Protein 1EAJ (pdb70)

Structure (mmCIF, N/CA/C/O backbone):
data_1EAJ
#
_entry.id   1EAJ
#
_cell.length_a   68.538
_cell.length_b   68.538
_cell.length_c   146.406
_cell.angle_alpha   90.00
_cell.angle_beta   90.00
_cell.angle_gamma   90.00
#
_symmetry.space_group_name_H-M   'P 43 21 2'
#
loop_
_entity.id
_entity.type
_entity.pdbx_description
1 polymer 'COXSACKIE VIRUS AND ADENOVIRUS RECEPTOR'
2 non-polymer 'SULFATE ION'
3 water water
#
loop_
_atom_site.group_PDB
_atom_site.id
_atom_site.type_symbol
_atom_site.label_atom_id
_atom_site.label_alt_id
_atom_site.label_comp_id
_atom_site.label_asym_id
_atom_site.label_entity_id
_atom_site.label_seq_id
_atom_site.pdbx_PDB_ins_code
_atom_site.Cartn_x
_atom_site.Cartn_y
_atom_site.Cartn_z
_atom_site.occupancy
_atom_site.B_iso_or_equiv
_atom_site.auth_seq_id
_atom_site.auth_comp_id
_atom_site.auth_asym_id
_atom_site.auth_atom_id
_atom_site.pdbx_PDB_model_num
ATOM 1 N N . PHE A 1 2 ? -6.987 13.494 55.328 1.00 45.17 16 PHE A N 1
ATOM 2 C CA . PHE A 1 2 ? -5.989 14.431 55.914 1.00 39.78 16 PHE A CA 1
ATOM 3 C C . PHE A 1 2 ? -4.730 13.701 56.300 1.00 40.27 16 PHE A C 1
ATOM 4 O O . PHE A 1 2 ? -4.765 12.554 56.759 1.00 45.09 16 PHE A O 1
ATOM 12 N N . ALA A 1 3 ? -3.606 14.379 56.139 1.00 31.05 17 ALA A N 1
ATOM 13 C CA . ALA A 1 3 ? -2.353 13.839 56.564 1.00 29.78 17 ALA A CA 1
ATOM 14 C C . ALA A 1 3 ? -2.148 14.417 57.975 1.00 28.37 17 ALA A C 1
ATOM 15 O O . ALA A 1 3 ? -2.893 15.349 58.374 1.00 29.52 17 ALA A O 1
ATOM 17 N N . ARG A 1 4 ? -1.143 13.907 58.695 1.00 27.50 18 ARG A N 1
ATOM 18 C CA . ARG A 1 4 ? -0.764 14.410 60.046 1.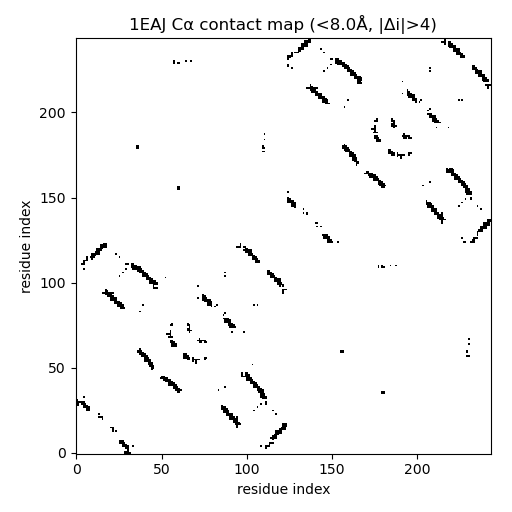00 30.89 18 ARG A CA 1
ATOM 19 C C . ARG A 1 4 ? -0.264 15.864 59.959 1.00 26.21 18 ARG A C 1
ATOM 20 O O . ARG A 1 4 ? -0.489 16.668 60.870 1.00 25.95 18 ARG A O 1
ATOM 28 N N . SER A 1 5 ? 0.480 16.148 58.887 1.00 22.53 19 SER A N 1
ATOM 29 C CA . SER A 1 5 ? 1.020 17.467 58.582 1.00 20.19 19 SER A CA 1
ATOM 30 C C . SER A 1 5 ? 1.026 17.618 57.066 1.00 18.54 19 SER A C 1
ATOM 31 O O . SER A 1 5 ? 0.932 16.609 56.346 1.00 20.25 19 SER A O 1
ATOM 34 N N . LEU A 1 6 ? 1.157 18.851 56.578 1.00 16.50 20 LEU A N 1
ATOM 35 C CA . LEU A 1 6 ? 1.166 19.089 55.130 1.00 14.14 20 LEU A CA 1
ATOM 36 C C . LEU A 1 6 ? 2.235 18.187 54.529 1.00 15.02 20 LEU A C 1
ATOM 37 O O . LEU A 1 6 ? 3.373 18.170 54.989 1.00 16.41 20 LEU A O 1
ATOM 42 N N . SER A 1 7 ? 1.849 17.429 53.502 1.00 13.85 21 SER A N 1
ATOM 43 C CA . SER A 1 7 ? 2.733 16.433 52.921 1.00 15.08 21 SER A CA 1
ATOM 44 C C . SER A 1 7 ? 2.709 16.488 51.402 1.00 14.45 21 SER A C 1
ATOM 45 O O . SER A 1 7 ? 1.705 16.847 50.828 1.00 16.91 21 SER A O 1
ATOM 48 N N . ILE A 1 8 ? 3.823 16.102 50.778 1.00 13.97 22 ILE A N 1
ATOM 49 C CA . ILE A 1 8 ? 3.911 16.014 49.332 1.00 13.01 22 ILE A CA 1
ATOM 50 C C . ILE A 1 8 ? 4.283 14.552 49.030 1.00 14.09 22 ILE A C 1
ATOM 51 O O . ILE A 1 8 ? 5.177 13.969 49.674 1.00 15.79 22 ILE A O 1
ATOM 56 N N . THR A 1 9 ? 3.614 13.964 48.056 1.00 12.85 23 THR A N 1
ATOM 57 C CA . THR A 1 9 ? 3.889 12.605 47.642 1.00 13.66 23 THR A CA 1
ATOM 58 C C . THR A 1 9 ? 5.274 12.491 46.995 1.00 13.97 23 THR A C 1
ATOM 59 O O . THR A 1 9 ? 5.625 13.260 46.103 1.00 13.91 23 THR A O 1
ATOM 63 N N . THR A 1 10 ? 6.044 11.502 47.471 1.00 13.68 24 THR A N 1
ATOM 64 C CA . THR A 1 10 ? 7.392 11.177 46.967 1.00 14.04 24 THR A CA 1
ATOM 65 C C . THR A 1 10 ? 8.290 12.429 46.979 1.00 12.74 24 THR A C 1
ATOM 66 O O . THR A 1 10 ? 8.620 12.985 45.918 1.00 14.22 24 THR A O 1
ATOM 70 N N . PRO A 1 11 ? 8.675 12.883 48.161 1.00 13.15 25 PRO A N 1
ATOM 71 C CA . PRO A 1 11 ? 9.404 14.144 48.277 1.00 13.92 25 PRO A CA 1
ATOM 72 C C . PRO A 1 11 ? 10.801 14.240 47.691 1.00 13.44 25 PRO A C 1
ATOM 73 O O . PRO A 1 11 ? 11.348 15.336 47.702 1.00 13.75 25 PRO A O 1
ATOM 80 N N . GLU A 1 12 ? 11.386 13.121 47.243 1.00 13.05 26 GLU A N 1
ATOM 81 C CA . GLU A 1 12 ? 12.660 13.247 46.549 1.00 13.58 26 GLU A CA 1
ATOM 82 C C . GLU A 1 12 ? 12.766 12.230 45.451 1.00 12.95 26 GLU A C 1
ATOM 83 O O . GLU A 1 12 ? 12.698 11.049 45.684 1.00 14.41 26 GLU A O 1
ATOM 89 N N . GLU A 1 13 ? 12.928 12.691 44.215 1.00 13.62 27 GLU A N 1
ATOM 90 C CA . GLU A 1 13 ? 13.026 11.775 43.092 1.00 14.19 27 GLU A CA 1
ATOM 91 C C . GLU A 1 13 ? 13.757 12.406 41.921 1.00 14.21 27 GLU A C 1
ATOM 92 O O . GLU A 1 13 ? 14.081 13.590 41.969 1.00 17.01 27 GLU A O 1
ATOM 98 N N . MET A 1 14 ? 14.028 11.592 40.904 1.00 13.71 28 MET A N 1
ATOM 99 C CA . MET A 1 14 ? 14.676 12.060 39.684 1.00 14.49 28 MET A CA 1
ATOM 100 C C . MET A 1 14 ? 13.744 11.839 38.502 1.00 16.82 28 MET A C 1
ATOM 101 O O . MET A 1 14 ? 13.018 10.845 38.427 1.00 19.20 28 MET A O 1
ATOM 110 N N . ILE A 1 15 ? 13.743 12.816 37.593 1.00 15.98 29 ILE A N 1
ATOM 111 C CA . ILE A 1 15 ? 12.963 12.778 36.367 1.00 18.64 29 ILE A CA 1
ATOM 112 C C . ILE A 1 15 ? 13.962 12.938 35.227 1.00 17.55 29 ILE A C 1
ATOM 113 O O . ILE A 1 15 ? 14.862 13.781 35.302 1.00 19.30 29 ILE A O 1
ATOM 122 N N . GLU A 1 16 ? 13.847 12.082 34.191 1.00 20.13 30 GLU A N 1
ATOM 123 C CA . GLU A 1 16 ? 14.784 12.143 33.061 1.00 22.30 30 GLU A CA 1
ATOM 124 C C . GLU A 1 16 ? 14.019 12.201 31.758 1.00 24.90 30 GLU A C 1
ATOM 125 O O . GLU A 1 16 ? 13.012 11.521 31.609 1.00 26.51 30 GLU A O 1
ATOM 131 N N . LYS A 1 17 ? 14.449 13.098 30.856 1.00 21.44 31 LYS A N 1
ATOM 132 C CA . LYS A 1 17 ? 13.803 13.251 29.548 1.00 22.42 31 LYS A CA 1
ATOM 133 C C . LYS A 1 17 ? 14.838 13.699 28.541 1.00 22.77 31 LYS A C 1
ATOM 134 O O . LYS A 1 17 ? 15.896 14.198 28.895 1.00 25.91 31 LYS A O 1
ATOM 140 N N . ALA A 1 18 ? 14.535 13.500 27.266 1.00 24.42 32 ALA A N 1
ATOM 141 C CA . ALA A 1 18 ? 15.484 13.919 26.236 1.00 25.60 32 ALA A CA 1
ATOM 142 C C . ALA A 1 18 ? 15.364 15.391 25.852 1.00 23.81 32 ALA A C 1
ATOM 143 O O . ALA A 1 18 ? 14.300 16.012 26.025 1.00 23.51 32 ALA A O 1
ATOM 145 N N . LYS A 1 19 ? 16.476 15.931 25.354 1.00 25.63 33 LYS A N 1
ATOM 146 C CA . LYS A 1 19 ? 16.533 17.305 24.864 1.00 22.73 33 LYS A CA 1
ATOM 147 C C . LYS A 1 19 ? 15.375 17.524 23.888 1.00 23.31 33 LYS A C 1
ATOM 148 O O . LYS A 1 19 ? 15.035 16.658 23.051 1.00 24.21 33 LYS A O 1
ATOM 154 N N . GLY A 1 20 ? 14.713 18.670 24.046 1.00 21.13 34 GLY A N 1
ATOM 155 C CA . GLY A 1 20 ? 13.617 19.040 23.199 1.00 22.23 34 GLY A CA 1
ATOM 156 C C . GLY A 1 20 ? 12.257 18.566 23.624 1.00 21.57 34 GLY A C 1
ATOM 157 O O . GLY A 1 20 ? 11.258 19.013 23.079 1.00 24.20 34 GLY A O 1
ATOM 158 N N . GLU A 1 21 ? 12.207 17.617 24.559 1.00 21.72 35 GLU A N 1
ATOM 159 C CA . GLU A 1 21 ? 10.952 17.077 25.009 1.00 22.72 35 GLU A CA 1
ATOM 160 C C . GLU A 1 21 ? 10.428 17.935 26.165 1.00 20.74 35 GLU A C 1
ATOM 161 O O . GLU A 1 21 ? 11.055 18.895 26.566 1.00 20.13 35 GLU A O 1
ATOM 167 N N . THR A 1 22 ? 9.290 17.548 26.686 1.00 19.57 36 THR A N 1
ATOM 168 C CA . THR A 1 22 ? 8.683 18.232 27.827 1.00 18.32 36 THR A CA 1
ATOM 169 C C . THR A 1 22 ? 8.754 17.349 29.049 1.00 19.06 36 THR A C 1
ATOM 170 O O . THR A 1 22 ? 8.348 16.170 28.994 1.00 22.19 36 THR A O 1
ATOM 174 N N . ALA A 1 23 ? 9.281 17.892 30.138 1.00 16.52 37 ALA A N 1
ATOM 175 C CA . ALA A 1 23 ? 9.325 17.162 31.401 1.00 17.08 37 ALA A CA 1
ATOM 176 C C . ALA A 1 23 ? 8.148 17.558 32.271 1.00 15.86 37 ALA A C 1
ATOM 177 O O . ALA A 1 23 ? 7.842 18.753 32.427 1.00 17.65 37 ALA A O 1
ATOM 179 N N . TYR A 1 24 ? 7.512 16.547 32.856 1.00 15.94 38 TYR A N 1
ATOM 180 C CA . TYR A 1 24 ? 6.433 16.722 33.805 1.00 14.86 38 TYR A CA 1
ATOM 181 C C . TYR A 1 24 ? 7.032 16.463 35.192 1.00 15.96 38 TYR A C 1
ATOM 182 O O . TYR A 1 24 ? 7.575 15.377 35.462 1.00 17.65 38 TYR A O 1
ATOM 191 N N . LEU A 1 25 ? 7.006 17.481 36.062 1.00 14.03 39 LEU A N 1
ATOM 192 C CA . LEU A 1 25 ? 7.592 17.417 37.402 1.00 13.80 39 LEU A CA 1
ATOM 193 C C . LEU A 1 25 ? 6.475 17.394 38.419 1.00 13.76 39 LEU A C 1
ATOM 194 O O . LEU A 1 25 ? 5.812 18.418 38.665 1.00 14.71 39 LEU A O 1
ATOM 199 N N . PRO A 1 26 ? 6.187 16.223 38.978 1.00 13.81 40 PRO A N 1
ATOM 200 C CA . PRO A 1 26 ? 5.046 16.093 39.856 1.00 13.48 40 PRO A CA 1
ATOM 201 C C . PRO A 1 26 ? 5.229 16.611 41.256 1.00 13.39 40 PRO A C 1
ATOM 202 O O . PRO A 1 26 ? 6.289 16.411 41.871 1.00 15.02 40 PRO A O 1
ATOM 209 N N . CYS A 1 27 ? 4.187 17.282 41.768 1.00 12.70 41 CYS A N 1
ATOM 210 C CA . CYS A 1 27 ? 4.204 17.747 43.153 1.00 13.98 41 CYS A CA 1
ATOM 211 C C . CYS A 1 27 ? 2.761 17.740 43.612 1.00 13.54 41 CYS A C 1
ATOM 212 O O . CYS A 1 27 ? 1.997 18.678 43.358 1.00 15.91 41 CYS A O 1
ATOM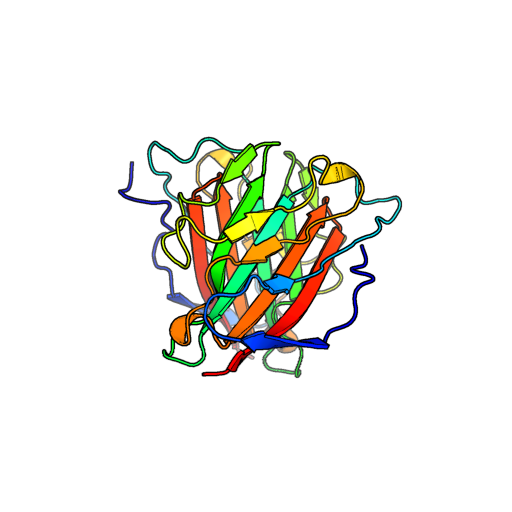 215 N N . LYS A 1 28 ? 2.365 16.636 44.244 1.00 13.02 42 LYS A N 1
ATOM 216 C CA . LYS A 1 28 ? 0.997 16.435 44.672 1.00 13.44 42 LYS A CA 1
ATOM 217 C C . LYS A 1 28 ? 0.974 16.506 46.192 1.00 13.80 42 LYS A C 1
ATOM 218 O O . LYS A 1 28 ? 1.710 15.785 46.853 1.00 16.10 42 LYS A O 1
ATOM 224 N N . PHE A 1 29 ? 0.132 17.364 46.743 1.00 13.26 43 PHE A N 1
ATOM 225 C CA . PHE A 1 29 ? 0.124 17.590 48.166 1.00 13.28 43 PHE A CA 1
ATOM 226 C C . PHE A 1 29 ? -1.186 17.253 48.858 1.00 13.60 43 PHE A C 1
ATOM 227 O O . PHE A 1 29 ? -2.233 17.227 48.233 1.00 14.90 43 PHE A O 1
ATOM 235 N N . THR A 1 30 ? -1.054 17.024 50.164 1.00 13.59 44 THR A N 1
ATOM 236 C CA . THR A 1 30 ? -2.171 16.665 51.039 1.00 14.36 44 THR A CA 1
ATOM 237 C C . THR A 1 30 ? -2.072 17.574 52.292 1.00 14.41 44 THR A C 1
ATOM 238 O O . THR A 1 30 ? -1.006 17.700 52.902 1.00 15.96 44 THR A O 1
ATOM 242 N N . LEU A 1 31 ? -3.198 18.167 52.662 1.00 15.94 45 LEU A N 1
ATOM 243 C CA . LEU A 1 31 ? -3.246 19.054 53.806 1.00 15.49 45 LEU A CA 1
ATOM 244 C C . LEU A 1 31 ? -3.562 18.321 55.089 1.00 17.23 45 LEU A C 1
ATOM 245 O O . LEU A 1 31 ? -4.058 17.209 55.086 1.00 20.62 45 LEU A O 1
ATOM 250 N N . SER A 1 32 ? -3.222 18.956 56.195 1.00 16.87 46 SER A N 1
ATOM 251 C CA . SER A 1 32 ? -3.618 18.505 57.527 1.00 18.30 46 SER A CA 1
ATOM 252 C C . SER A 1 32 ? -4.697 19.509 58.032 1.00 18.29 46 SER A C 1
ATOM 253 O O . SER A 1 32 ? -4.883 20.581 57.468 1.00 17.88 46 SER A O 1
ATOM 256 N N . PRO A 1 33 ? -5.437 19.153 59.101 1.00 18.35 47 PRO A N 1
ATOM 257 C CA . PRO A 1 33 ? -6.562 19.990 59.527 1.00 18.41 47 PRO A CA 1
ATOM 258 C C . PRO A 1 33 ? -6.251 21.402 59.927 1.00 16.18 47 PRO A C 1
ATOM 259 O O . PRO A 1 33 ? -7.107 22.254 59.806 1.00 17.38 47 PRO A O 1
ATOM 263 N N . GLU A 1 34 ? -5.045 21.665 60.385 1.00 17.80 48 GLU A N 1
ATOM 264 C CA . GLU A 1 34 ? -4.746 23.029 60.789 1.00 17.95 48 GLU A CA 1
ATOM 265 C C . GLU A 1 34 ? -4.252 23.913 59.667 1.00 17.42 48 GLU A C 1
ATOM 266 O O . GLU A 1 34 ? -4.028 25.080 59.892 1.00 17.33 48 GLU A O 1
ATOM 272 N N . ASP A 1 35 ? -4.123 23.370 58.460 1.00 16.00 49 ASP A N 1
ATOM 273 C CA . ASP A 1 35 ? -3.610 24.158 57.328 1.00 15.19 49 ASP A CA 1
ATOM 274 C C . ASP A 1 35 ? -4.700 25.026 56.747 1.00 18.00 49 ASP A C 1
ATOM 275 O O . ASP A 1 35 ? -5.306 24.697 55.714 1.00 22.69 49 ASP A O 1
ATOM 280 N N . GLN A 1 36 ? -4.929 26.155 57.362 1.00 18.28 50 GLN A N 1
ATOM 281 C CA . GLN A 1 36 ? -6.060 26.958 57.010 1.00 19.39 50 GLN A CA 1
ATOM 282 C C . GLN A 1 36 ? -5.758 28.281 56.335 1.00 17.87 50 GLN A C 1
ATOM 283 O O . GLN A 1 36 ? -6.662 28.949 55.878 1.00 21.63 50 GLN A O 1
ATOM 289 N N . GLY A 1 37 ? -4.480 28.633 56.200 1.00 17.81 51 GLY A N 1
ATOM 290 C CA . GLY A 1 37 ? -4.083 29.877 55.567 1.00 17.55 51 GLY A CA 1
ATOM 291 C C . GLY A 1 37 ? -4.167 29.801 54.057 1.00 17.10 51 GLY A C 1
ATOM 292 O O . GLY A 1 37 ? -4.566 28.786 53.491 1.00 18.20 51 GLY A O 1
ATOM 293 N N . PRO A 1 38 ? -3.786 30.873 53.398 1.00 16.93 52 PRO A N 1
ATOM 294 C CA . PRO A 1 38 ? -3.874 30.913 51.936 1.00 17.51 52 PRO A CA 1
ATOM 295 C C . PRO A 1 38 ? -2.842 30.007 51.266 1.00 16.28 52 PRO A C 1
ATOM 296 O O . PRO A 1 38 ? -1.703 30.008 51.617 1.00 18.62 52 PRO A O 1
ATOM 300 N N . LEU A 1 39 ? -3.280 29.252 50.284 1.00 14.86 53 LEU A N 1
ATOM 301 C CA . LEU A 1 39 ? -2.342 28.388 49.577 1.00 13.93 53 LEU A CA 1
ATOM 302 C C . LEU A 1 39 ? -1.283 29.207 48.839 1.00 13.73 53 LEU A C 1
ATOM 303 O O . LEU A 1 39 ? -1.620 30.166 48.135 1.00 15.79 53 LEU A O 1
ATOM 308 N N . ASP A 1 40 ? -0.029 28.798 48.953 1.00 12.95 54 ASP A N 1
ATOM 309 C CA . ASP A 1 40 ? 1.072 29.453 48.271 1.00 13.55 54 ASP A CA 1
ATOM 310 C C . ASP A 1 40 ? 2.002 28.350 47.789 1.00 13.74 54 ASP A C 1
ATOM 311 O O . ASP A 1 40 ? 2.332 27.456 48.562 1.00 15.79 54 ASP A O 1
ATOM 316 N N . ILE A 1 41 ? 2.383 28.399 46.516 1.00 12.53 55 ILE A N 1
ATOM 317 C CA . ILE A 1 41 ? 3.241 27.380 45.928 1.00 12.57 55 ILE A CA 1
ATOM 318 C C . ILE A 1 41 ? 4.369 28.045 45.192 1.00 13.13 55 ILE A C 1
ATOM 319 O O . ILE A 1 41 ? 4.119 28.984 44.419 1.00 14.60 55 ILE A O 1
ATOM 324 N N . GLU A 1 42 ? 5.590 27.600 45.425 1.00 12.88 56 GLU A N 1
ATOM 325 C CA . GLU A 1 42 ? 6.735 28.159 44.748 1.00 14.03 56 GLU A CA 1
ATOM 326 C C . GLU A 1 42 ? 7.642 27.069 44.259 1.00 14.65 56 GLU A C 1
ATOM 327 O O . GLU A 1 42 ? 7.791 26.068 44.955 1.00 17.72 56 GLU A O 1
ATOM 333 N N . TRP A 1 43 ? 8.202 27.216 43.068 1.00 12.79 57 TRP A N 1
ATOM 334 C CA . TRP A 1 43 ? 9.262 26.313 42.656 1.00 12.37 57 TRP A CA 1
ATOM 335 C C . TRP A 1 43 ? 10.548 27.108 42.498 1.00 13.30 57 TRP A C 1
ATOM 336 O O . TRP A 1 43 ? 10.537 28.257 42.024 1.00 13.31 57 TRP A O 1
ATOM 347 N N . LEU A 1 44 ? 11.654 26.438 42.826 1.00 14.20 58 LEU A N 1
ATOM 348 C CA . LEU A 1 44 ? 12.971 26.973 42.719 1.00 14.58 58 LEU A CA 1
ATOM 349 C C . LEU A 1 44 ? 13.849 26.079 41.897 1.00 15.02 58 LEU A C 1
ATOM 350 O O . LEU A 1 44 ? 13.623 24.878 41.844 1.00 16.24 58 LEU A O 1
ATOM 359 N N . ILE A 1 45 ? 14.864 26.670 41.282 1.00 14.64 59 ILE A N 1
ATOM 360 C CA . ILE A 1 45 ? 15.860 25.884 40.568 1.00 15.58 59 ILE A CA 1
ATOM 361 C C . ILE A 1 45 ? 17.246 26.177 41.084 1.00 16.22 59 ILE A C 1
ATOM 362 O O . ILE A 1 45 ? 17.577 27.309 41.426 1.00 18.12 59 ILE A O 1
ATOM 367 N N . SER A 1 46 ? 18.040 25.115 41.168 1.00 17.35 60 SER A N 1
ATOM 368 C CA . SER A 1 46 ? 19.490 25.219 41.476 1.00 19.64 60 SER A CA 1
ATOM 369 C C . SER A 1 46 ? 20.161 24.509 40.284 1.00 20.41 60 SER A C 1
ATOM 370 O O . SER A 1 46 ? 20.259 23.281 40.244 1.00 20.55 60 SER A O 1
ATOM 373 N N . PRO A 1 47 ? 20.563 25.269 39.267 1.00 21.96 61 PRO A N 1
ATOM 374 C CA . PRO A 1 47 ? 21.114 24.675 38.058 1.00 21.90 6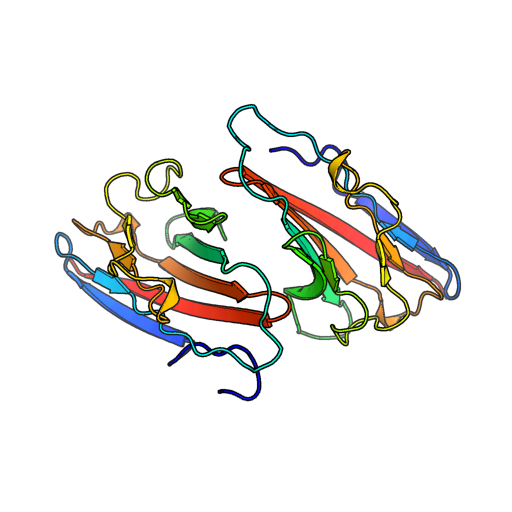1 PRO A CA 1
ATOM 375 C C . PRO A 1 47 ? 22.456 24.006 38.238 1.00 24.66 61 PRO A C 1
ATOM 376 O O . PRO A 1 47 ? 23.261 24.497 39.006 1.00 27.25 61 PRO A O 1
ATOM 380 N N . ALA A 1 48 ? 22.661 22.900 37.551 1.00 23.90 62 ALA A N 1
ATOM 381 C CA . ALA A 1 48 ? 23.944 22.205 37.631 1.00 25.08 62 ALA A CA 1
ATOM 382 C C . ALA A 1 48 ? 25.048 23.055 36.999 1.00 30.34 62 ALA A C 1
ATOM 383 O O . ALA A 1 48 ? 26.192 23.002 37.460 1.00 35.93 62 ALA A O 1
ATOM 385 N N . ASP A 1 49 ? 24.697 23.867 35.994 1.00 31.19 63 ASP A N 1
ATOM 386 C CA . ASP A 1 49 ? 25.702 24.669 35.241 1.00 35.94 63 ASP A CA 1
ATOM 387 C C . ASP A 1 49 ? 26.147 26.022 35.801 1.00 40.21 63 ASP A C 1
ATOM 388 O O . ASP A 1 49 ? 26.844 26.795 35.105 1.00 40.53 63 ASP A O 1
ATOM 393 N N . ASN A 1 50 ? 25.756 26.330 37.031 1.00 42.74 64 ASN A N 1
ATOM 394 C CA . ASN A 1 50 ? 26.183 27.578 37.668 1.00 44.96 64 ASN A CA 1
ATOM 395 C C . ASN A 1 50 ? 26.134 27.529 39.198 1.00 44.89 64 ASN A C 1
ATOM 396 O O . ASN A 1 50 ? 25.621 26.578 39.779 1.00 44.46 64 ASN A O 1
ATOM 401 N N . GLN A 1 51 ? 26.677 28.555 39.843 1.00 46.33 65 GLN A N 1
ATOM 402 C CA . GLN A 1 51 ? 26.733 28.610 41.295 1.00 48.20 65 GLN A CA 1
ATOM 403 C C . GLN A 1 51 ? 25.446 29.050 41.932 1.00 45.71 65 GLN A C 1
ATOM 404 O O . GLN A 1 51 ? 25.309 28.962 43.151 1.00 46.40 65 GLN A O 1
ATOM 410 N N . LYS A 1 52 ? 24.511 29.549 41.126 1.00 43.69 66 LYS A N 1
ATOM 411 C CA . LYS A 1 52 ? 23.242 30.025 41.671 1.00 40.22 66 LYS A CA 1
ATOM 412 C C . LYS A 1 52 ? 22.413 28.899 42.286 1.00 35.76 66 LYS A C 1
ATOM 413 O O . LYS A 1 52 ? 22.383 27.767 41.783 1.00 34.76 66 LYS A O 1
ATOM 419 N N . VAL A 1 53 ? 21.756 29.209 43.391 1.00 32.79 67 VAL A N 1
ATOM 420 C CA . VAL A 1 53 ? 20.888 28.224 44.022 1.00 31.37 67 VAL A CA 1
ATOM 421 C C . VAL A 1 53 ? 19.595 28.904 44.428 1.00 28.37 67 VAL A C 1
ATOM 422 O O . VAL A 1 53 ? 19.535 30.117 44.591 1.00 28.08 67 VAL A O 1
ATOM 426 N N . ASP A 1 54 ? 18.544 28.104 44.542 1.00 25.74 68 ASP A N 1
ATOM 427 C CA . ASP A 1 54 ? 17.265 28.556 45.018 1.00 25.60 68 ASP A CA 1
ATOM 428 C C . ASP A 1 54 ? 16.707 29.751 44.277 1.00 23.95 68 ASP A C 1
ATOM 429 O O . ASP A 1 54 ? 16.214 30.674 44.912 1.00 24.93 68 ASP A O 1
ATOM 434 N N . GLN A 1 55 ? 16.744 29.728 42.955 1.00 20.54 69 GLN A N 1
ATOM 435 C CA . GLN A 1 55 ? 16.192 30.838 42.156 1.00 19.26 69 GLN A CA 1
ATOM 436 C C . GLN A 1 55 ? 14.726 30.512 41.863 1.00 16.39 69 GLN A C 1
ATOM 437 O O . GLN A 1 55 ? 14.418 29.447 41.359 1.00 16.72 69 GLN A O 1
ATOM 443 N N . VAL A 1 56 ? 13.827 31.453 42.148 1.00 16.49 70 VAL A N 1
ATOM 444 C CA . VAL A 1 56 ? 12.421 31.211 41.903 1.00 14.64 70 VAL A CA 1
ATOM 445 C C . VAL A 1 56 ? 12.133 31.161 40.428 1.00 14.60 70 VAL A C 1
ATOM 446 O O . VAL A 1 56 ? 12.611 32.011 39.669 1.00 16.64 70 VAL A O 1
ATOM 450 N N . ILE A 1 57 ? 11.358 30.142 40.018 1.00 12.86 71 ILE A N 1
ATOM 451 C CA . ILE A 1 57 ? 10.946 29.988 38.629 1.00 13.45 71 ILE A CA 1
ATOM 452 C C . ILE A 1 57 ? 9.450 30.147 38.417 1.00 12.97 71 ILE A C 1
ATOM 453 O O . ILE A 1 57 ? 9.020 30.442 37.291 1.00 13.35 71 ILE A O 1
ATOM 458 N N . ILE A 1 58 ? 8.647 29.966 39.470 1.00 12.36 72 ILE A N 1
ATOM 459 C CA . ILE A 1 58 ? 7.203 30.111 39.330 1.00 12.29 72 ILE A CA 1
ATOM 460 C C . ILE A 1 58 ? 6.632 30.256 40.725 1.00 11.81 72 ILE A C 1
ATOM 461 O O . ILE A 1 58 ? 7.184 29.706 41.681 1.00 13.50 72 ILE A O 1
ATOM 466 N N . LEU A 1 59 ? 5.509 30.954 40.826 1.00 12.10 73 LEU A N 1
ATOM 467 C CA . LEU A 1 59 ? 4.845 31.198 42.080 1.00 12.18 73 LEU A CA 1
ATOM 468 C C . LEU A 1 59 ? 3.354 31.269 41.898 1.00 12.97 73 LEU A C 1
ATOM 469 O O . LEU A 1 59 ? 2.877 31.887 40.956 1.00 14.63 73 LEU A O 1
ATOM 474 N N . TYR A 1 60 ? 2.627 30.641 42.809 1.00 12.39 74 TYR A N 1
ATOM 475 C CA . TYR A 1 60 ? 1.174 30.804 42.924 1.00 12.62 74 TYR A CA 1
ATOM 476 C C . TYR A 1 60 ? 0.961 31.452 44.299 1.00 12.67 74 TYR A C 1
ATOM 477 O O . TYR A 1 60 ? 1.324 30.874 45.329 1.00 13.85 74 TYR A O 1
ATOM 486 N N . SER A 1 61 ? 0.386 32.650 44.329 1.00 13.10 75 SER A N 1
ATOM 487 C CA . SER A 1 61 ? 0.190 33.358 45.596 1.00 14.00 75 SER A CA 1
ATOM 488 C C . SER A 1 61 ? -0.945 34.361 45.391 1.00 14.12 75 SER A C 1
ATOM 489 O O . SER A 1 61 ? -1.056 34.975 44.324 1.00 15.12 75 SER A O 1
ATOM 492 N N . GLY A 1 62 ? -1.817 34.494 46.398 1.00 15.73 76 GLY A N 1
ATOM 493 C CA . GLY A 1 62 ? -2.943 35.411 46.272 1.00 16.36 76 GLY A CA 1
ATOM 494 C C . GLY A 1 62 ? -3.844 35.045 45.107 1.00 18.00 76 GLY A C 1
ATOM 495 O O . GLY A 1 62 ? -4.422 35.919 44.460 1.00 19.64 76 GLY A O 1
ATOM 496 N N . ASP A 1 63 ? -3.937 33.751 44.834 1.00 17.37 77 ASP A N 1
ATOM 497 C CA . ASP A 1 63 ? -4.740 33.217 43.737 1.00 17.64 77 ASP A CA 1
ATOM 498 C C . ASP A 1 63 ? -4.311 33.663 42.343 1.00 18.30 77 ASP A C 1
ATOM 499 O O . ASP A 1 63 ? -5.104 33.664 41.408 1.00 22.24 77 ASP A O 1
ATOM 504 N N . LYS A 1 64 ? -3.045 34.038 42.221 1.00 15.93 78 LYS A N 1
ATOM 505 C CA . LYS A 1 64 ? -2.470 34.431 40.957 1.00 16.08 78 LYS A CA 1
ATOM 506 C C . LYS A 1 64 ? -1.203 33.646 40.685 1.00 13.78 78 LYS A C 1
ATOM 507 O O . LYS A 1 64 ? -0.462 33.324 41.596 1.00 14.41 78 LYS A O 1
ATOM 513 N N . ILE A 1 65 ? -0.970 33.352 39.415 1.00 14.15 79 ILE A N 1
ATOM 514 C CA . ILE A 1 65 ? 0.230 32.684 38.986 1.00 13.23 79 ILE A CA 1
ATOM 515 C C . ILE A 1 65 ? 1.202 33.662 38.346 1.00 14.32 79 ILE A C 1
ATOM 516 O O . ILE A 1 65 ? 0.826 34.451 37.457 1.00 16.21 79 ILE A O 1
ATOM 521 N N . TYR A 1 66 ? 2.456 33.591 38.768 1.00 12.93 80 TYR A N 1
ATOM 522 C CA . TYR A 1 66 ? 3.532 34.365 38.204 1.00 12.64 80 TYR A CA 1
ATOM 523 C C . TYR A 1 66 ? 4.530 33.350 37.683 1.00 12.99 80 TYR A C 1
ATOM 524 O O . TYR A 1 66 ? 5.127 32.592 38.473 1.00 13.55 80 TYR A O 1
ATOM 533 N N . ASP A 1 67 ? 4.705 33.315 36.370 1.00 12.43 81 ASP A N 1
ATOM 534 C CA . ASP A 1 67 ? 5.579 32.329 35.760 1.00 13.05 81 ASP A CA 1
ATOM 535 C C . ASP A 1 67 ? 6.685 32.986 34.935 1.00 13.05 81 ASP A C 1
ATOM 536 O O . ASP A 1 67 ? 7.817 33.077 35.393 1.00 13.30 81 ASP A O 1
ATOM 541 N N . ASP A 1 68 ? 6.325 33.559 33.780 1.00 13.54 82 ASP A N 1
ATOM 542 C CA . ASP A 1 68 ? 7.299 34.207 32.919 1.00 14.80 82 ASP A CA 1
ATOM 543 C C . ASP A 1 68 ? 7.920 35.452 33.561 1.00 13.24 82 ASP A C 1
ATOM 544 O O . ASP A 1 68 ? 8.941 35.935 33.109 1.00 15.20 82 ASP A O 1
ATOM 549 N N . TYR A 1 69 ? 7.260 35.984 34.587 1.00 13.26 83 TYR A N 1
ATOM 550 C CA . TYR A 1 69 ? 7.834 37.055 35.391 1.00 13.37 83 TYR A CA 1
ATOM 551 C C . TYR A 1 69 ? 9.267 36.702 35.847 1.00 14.68 83 TYR A C 1
ATOM 552 O O . TYR A 1 69 ? 10.136 37.578 35.944 1.00 16.44 83 TYR A O 1
ATOM 561 N N . TYR A 1 70 ? 9.498 35.424 36.179 1.00 13.30 84 TYR A N 1
ATOM 562 C CA . TYR A 1 70 ? 10.821 35.002 36.648 1.00 13.77 84 TYR A CA 1
ATOM 563 C C . TYR A 1 70 ? 11.646 34.599 35.440 1.00 14.32 84 TYR A C 1
ATOM 564 O O . TYR A 1 70 ? 11.203 33.823 34.604 1.00 14.99 84 TYR A O 1
ATOM 573 N N . PRO A 1 71 ? 12.854 35.131 35.314 1.00 16.16 85 PRO A N 1
ATOM 574 C CA . PRO A 1 71 ? 13.646 34.881 34.121 1.00 16.89 85 PRO A CA 1
ATOM 575 C C . PRO A 1 71 ? 14.100 33.462 33.870 1.00 16.79 85 PRO A C 1
ATOM 576 O O . PRO A 1 71 ? 14.220 33.070 32.711 1.00 17.98 85 PRO A O 1
ATOM 580 N N . ASP A 1 72 ? 14.364 32.685 34.911 1.00 17.43 86 ASP A N 1
ATOM 581 C CA . ASP A 1 72 ? 14.826 31.320 34.666 1.00 17.34 86 ASP A CA 1
ATOM 582 C C . ASP A 1 72 ? 13.720 30.499 34.051 1.00 16.86 86 ASP A C 1
ATOM 583 O O . ASP A 1 72 ? 12.630 30.419 34.594 1.00 17.26 86 ASP A O 1
ATOM 588 N N . LEU A 1 73 ? 14.010 29.903 32.905 1.00 16.31 87 LEU A N 1
ATOM 589 C CA . LEU A 1 73 ? 13.067 29.097 32.151 1.00 16.44 87 LEU A CA 1
ATOM 590 C C . LEU A 1 73 ? 11.849 29.898 31.686 1.00 16.10 87 LEU A C 1
ATOM 591 O O . LEU A 1 73 ? 10.791 29.341 31.388 1.00 16.01 87 LEU A O 1
ATOM 600 N N . LYS A 1 74 ? 12.014 31.212 31.552 1.00 16.54 88 LYS A N 1
ATOM 601 C CA . LYS A 1 74 ? 10.877 32.023 31.090 1.00 16.96 88 LYS A CA 1
ATOM 602 C C . LYS A 1 74 ? 10.331 31.506 29.763 1.00 15.63 88 LYS A C 1
ATOM 603 O O . LYS A 1 74 ? 11.093 31.133 28.859 1.00 17.26 88 LYS A O 1
ATOM 609 N N . GLY A 1 75 ? 9.010 31.492 29.647 1.00 14.74 89 GLY A N 1
ATOM 610 C CA . GLY A 1 75 ? 8.355 30.992 28.456 1.00 15.12 89 GLY A CA 1
ATOM 611 C C . GLY A 1 75 ? 8.266 29.471 28.406 1.00 15.35 89 GLY A C 1
ATOM 612 O O . GLY A 1 75 ? 7.544 28.945 27.553 1.00 17.75 89 GLY A O 1
ATOM 613 N N . ARG A 1 76 ? 8.927 28.772 29.348 1.00 14.58 90 ARG A N 1
ATOM 614 C CA . ARG A 1 76 ? 8.980 27.309 29.240 1.00 14.86 90 ARG A CA 1
ATOM 615 C C . ARG A 1 76 ? 8.542 26.554 30.475 1.00 15.61 90 ARG A C 1
ATOM 616 O O . ARG A 1 76 ? 8.438 25.351 30.413 1.00 18.44 90 ARG A O 1
ATOM 624 N N . VAL A 1 77 ? 8.259 27.234 31.579 1.00 14.36 91 VAL A N 1
ATOM 625 C CA . VAL A 1 77 ? 7.814 26.550 32.789 1.00 12.92 91 VAL A CA 1
ATOM 626 C C . VAL A 1 77 ? 6.442 27.072 33.186 1.00 13.36 91 VAL A C 1
ATOM 627 O O . VAL A 1 77 ? 6.223 28.290 33.285 1.00 14.23 91 VAL A O 1
ATOM 631 N N . HIS A 1 78 ? 5.515 26.157 33.422 1.00 12.81 92 HIS A N 1
ATOM 632 C CA . HIS A 1 78 ? 4.157 26.490 33.792 1.00 12.80 92 HIS A CA 1
ATOM 633 C C . HIS A 1 78 ? 3.579 25.411 34.677 1.00 13.14 92 HIS A C 1
ATOM 634 O O . HIS A 1 78 ? 3.991 24.261 34.606 1.00 14.06 92 HIS A O 1
ATOM 641 N N . PHE A 1 79 ? 2.589 25.788 35.485 1.00 12.45 93 PHE A N 1
ATOM 642 C CA . PHE A 1 79 ? 1.829 24.815 36.240 1.00 12.52 93 PHE A CA 1
ATOM 643 C C . PHE A 1 79 ? 1.014 23.951 35.254 1.00 14.37 93 PHE A C 1
ATOM 644 O O . PHE A 1 79 ? 0.470 24.467 34.242 1.00 16.56 93 PHE A O 1
ATOM 652 N N . THR A 1 80 ? 0.869 22.666 35.574 1.00 15.45 94 THR A N 1
ATOM 653 C CA . THR A 1 80 ? 0.133 21.802 34.679 1.00 16.53 94 THR A CA 1
ATOM 654 C C . THR A 1 80 ? -1.358 21.707 34.959 1.00 17.34 94 THR A C 1
ATOM 655 O O . THR A 1 80 ? -2.163 21.460 34.031 1.00 21.19 94 THR A O 1
ATOM 659 N N . SER A 1 81 ? -1.738 21.852 36.221 1.00 16.48 95 SER A N 1
ATOM 660 C CA . SER A 1 81 ? -3.145 21.732 36.587 1.00 17.51 95 SER A CA 1
ATOM 661 C C . SER A 1 81 ? -3.921 23.016 3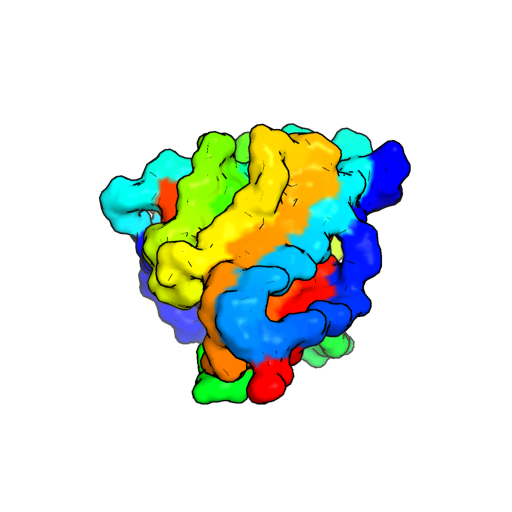6.412 1.00 20.31 95 SER A C 1
ATOM 662 O O . SER A 1 81 ? -3.364 24.089 36.545 1.00 22.24 95 SER A O 1
ATOM 665 N N . ASN A 1 82 ? -5.215 22.864 36.156 1.00 22.76 96 ASN A N 1
ATOM 666 C CA . ASN A 1 82 ? -6.119 24.000 36.101 1.00 25.42 96 ASN A CA 1
ATOM 667 C C . ASN A 1 82 ? -6.781 24.198 37.464 1.00 24.17 96 ASN A C 1
ATOM 668 O O . ASN A 1 82 ? -7.630 25.075 37.615 1.00 29.57 96 ASN A O 1
ATOM 673 N N . ASP A 1 83 ? -6.397 23.401 38.463 1.00 22.57 97 ASP A N 1
ATOM 674 C CA . ASP A 1 83 ? -6.966 23.508 39.815 1.00 23.00 97 ASP A CA 1
ATOM 675 C C . ASP A 1 83 ? -5.896 23.188 40.890 1.00 20.34 97 ASP A C 1
ATOM 676 O O . ASP A 1 83 ? -5.886 22.121 41.501 1.00 20.54 97 ASP A O 1
ATOM 681 N N . LEU A 1 84 ? -5.008 24.136 41.120 1.00 17.29 98 LEU A N 1
ATOM 682 C CA . LEU A 1 84 ? -3.934 23.940 42.085 1.00 15.80 98 LEU A CA 1
ATOM 683 C C . LEU A 1 84 ? -4.448 23.623 43.475 1.00 16.47 98 LEU A C 1
ATOM 684 O O . LEU A 1 84 ? -3.827 22.876 44.219 1.00 16.91 98 LEU A O 1
ATOM 693 N N . LYS A 1 85 ? -5.572 24.235 43.842 1.00 17.21 99 LYS A N 1
ATOM 694 C CA . LYS A 1 85 ? -6.161 24.026 45.152 1.00 17.37 99 LYS A CA 1
ATOM 695 C C . LYS A 1 85 ? -6.561 22.621 45.436 1.00 17.92 99 LYS A C 1
ATOM 696 O O . LYS A 1 85 ? -6.720 22.262 46.597 1.00 21.74 99 LYS A O 1
ATOM 702 N N . SER A 1 86 ? -6.698 21.809 44.394 1.00 17.59 100 SER A N 1
ATOM 703 C CA . SER A 1 86 ? -7.077 20.409 44.557 1.00 19.57 100 SER A CA 1
ATOM 704 C C . SER A 1 86 ? -5.922 19.518 44.987 1.00 18.23 100 SER A C 1
ATOM 705 O O . SER A 1 86 ? -6.124 18.316 45.207 1.00 21.37 100 SER A O 1
ATOM 708 N N . GLY A 1 87 ? -4.720 20.089 45.115 1.00 15.77 101 GLY A N 1
ATOM 709 C CA . GLY A 1 87 ? -3.587 19.308 45.546 1.00 15.82 101 GLY A CA 1
ATOM 710 C C . GLY A 1 87 ? -2.524 19.066 44.484 1.00 15.35 101 GLY A C 1
ATOM 711 O O . GLY A 1 87 ? -1.643 18.264 44.685 1.00 17.88 101 GLY A O 1
ATOM 712 N N . ASP A 1 88 ? -2.621 19.739 43.354 1.00 15.78 102 ASP A N 1
ATOM 713 C CA . ASP A 1 88 ? -1.680 19.508 42.242 1.00 14.83 102 ASP A CA 1
ATOM 714 C C . ASP A 1 88 ? -0.852 20.738 41.938 1.00 14.71 102 ASP A C 1
ATOM 715 O O . ASP A 1 88 ? -1.294 21.670 41.239 1.00 15.80 102 ASP A O 1
ATOM 720 N N . ALA A 1 89 ? 0.364 20.727 42.470 1.00 13.65 103 ALA A N 1
ATOM 721 C CA . ALA A 1 89 ? 1.353 21.807 42.301 1.00 12.93 103 ALA A CA 1
ATOM 722 C C . ALA A 1 89 ? 2.379 21.496 41.200 1.00 12.09 103 ALA A C 1
ATOM 723 O O . ALA A 1 89 ? 3.375 22.174 41.080 1.00 12.76 103 ALA A O 1
ATOM 725 N N . SER A 1 90 ? 2.085 20.498 40.394 1.00 12.21 104 SER A N 1
ATOM 726 C CA . SER A 1 90 ? 3.041 20.045 39.377 1.00 13.14 104 SER A CA 1
ATOM 727 C C . SER A 1 90 ? 3.307 21.098 38.309 1.00 12.29 104 SER A C 1
ATOM 728 O O . SER A 1 90 ? 2.438 21.939 38.014 1.00 13.13 104 SER A O 1
ATOM 731 N N . ILE A 1 91 ? 4.488 21.037 37.723 1.00 12.64 105 ILE A N 1
ATOM 732 C CA . ILE A 1 91 ? 4.844 21.931 36.622 1.00 12.58 105 ILE A CA 1
ATOM 733 C C . ILE A 1 91 ? 5.385 21.112 35.453 1.00 13.81 105 ILE A C 1
ATOM 734 O O . ILE A 1 91 ? 5.736 19.930 35.586 1.00 14.83 105 ILE A O 1
ATOM 739 N N . ASN A 1 92 ? 5.405 21.750 34.292 1.00 14.41 106 ASN A N 1
ATOM 740 C CA . ASN A 1 92 ? 6.093 21.162 33.180 1.00 15.69 106 ASN A CA 1
ATOM 741 C C . ASN A 1 92 ? 7.071 22.137 32.590 1.00 14.07 106 ASN A C 1
ATOM 742 O O . ASN A 1 92 ? 6.927 23.354 32.740 1.00 15.12 106 ASN A O 1
ATOM 751 N N . VAL A 1 93 ? 8.127 21.587 31.996 1.00 14.63 107 VAL A N 1
ATOM 752 C CA . VAL A 1 93 ? 9.173 22.377 31.377 1.00 14.89 107 VAL A CA 1
ATOM 753 C C . VAL A 1 93 ? 9.273 21.920 29.937 1.00 15.26 107 VAL A C 1
ATOM 754 O O . VAL A 1 93 ? 9.544 20.738 29.672 1.00 16.65 107 VAL A O 1
ATOM 758 N N . THR A 1 94 ? 8.996 22.834 29.004 1.00 15.89 108 THR A N 1
ATOM 759 C CA . THR A 1 94 ? 9.012 22.486 27.590 1.00 16.17 108 THR A CA 1
ATOM 760 C C . THR A 1 94 ? 10.346 22.763 26.910 1.00 15.76 108 THR A C 1
ATOM 761 O O . THR A 1 94 ? 11.174 23.494 27.410 1.00 16.57 108 THR A O 1
ATOM 765 N N . ASN A 1 95 ? 10.529 22.095 25.761 1.00 17.08 109 ASN A N 1
ATOM 766 C CA . ASN A 1 95 ? 11.740 22.207 24.934 1.00 17.59 109 ASN A CA 1
ATOM 767 C C . ASN A 1 95 ? 12.992 22.158 25.764 1.00 17.05 109 ASN A C 1
ATOM 768 O O . ASN A 1 95 ? 13.832 23.062 25.750 1.00 17.78 109 ASN A O 1
ATOM 773 N N . LEU A 1 96 ? 13.158 21.034 26.480 1.00 17.68 110 LEU A N 1
ATOM 774 C CA . LEU A 1 96 ? 14.265 20.900 27.398 1.00 17.89 110 LEU A CA 1
ATOM 775 C C . LEU A 1 96 ? 15.618 21.121 26.784 1.00 18.49 110 LEU A C 1
ATOM 776 O O . LEU A 1 96 ? 15.913 20.622 25.675 1.00 19.60 110 LEU A O 1
ATOM 781 N N . GLN A 1 97 ? 16.426 21.879 27.504 1.00 18.80 111 GLN A N 1
ATOM 782 C CA . GLN A 1 97 ? 17.799 22.201 27.124 1.00 19.97 111 GLN A CA 1
ATOM 783 C C . GLN A 1 97 ? 18.740 21.580 28.149 1.00 19.89 111 GLN A C 1
ATOM 784 O O . GLN A 1 97 ? 18.352 21.346 29.291 1.00 20.17 111 GLN A O 1
ATOM 790 N N . LEU A 1 98 ? 19.982 21.322 27.768 1.00 22.07 112 LEU A N 1
ATOM 791 C CA . LEU A 1 98 ? 20.941 20.751 28.699 1.00 22.12 112 LEU A CA 1
ATOM 792 C C . LEU A 1 98 ? 21.158 21.647 29.905 1.00 23.95 112 LEU A C 1
ATOM 793 O O . LEU A 1 98 ? 21.402 21.170 31.019 1.00 24.37 112 LEU A O 1
ATOM 798 N N . SER A 1 99 ? 21.043 22.951 29.705 1.00 21.80 113 SER A N 1
ATOM 799 C CA . SER A 1 99 ? 21.202 23.915 30.765 1.00 23.24 113 SER A CA 1
ATOM 800 C C . SER A 1 99 ? 20.053 23.864 31.808 1.00 22.56 113 SER A C 1
ATOM 801 O O . SER A 1 99 ? 20.153 24.493 32.832 1.00 24.41 113 SER A O 1
ATOM 804 N N . ASP A 1 100 ? 18.991 23.121 31.499 1.00 19.84 114 ASP A N 1
ATOM 805 C CA . ASP A 1 100 ? 17.884 22.947 32.455 1.00 17.69 114 ASP A CA 1
ATOM 806 C C . ASP A 1 100 ? 18.203 21.921 33.558 1.00 19.08 114 ASP A C 1
ATOM 807 O O . ASP A 1 100 ? 17.473 21.795 34.541 1.00 19.41 114 ASP A O 1
ATOM 812 N N . ILE A 1 101 ? 19.281 21.178 33.376 1.00 18.22 115 ILE A N 1
ATOM 813 C CA . ILE A 1 101 ? 19.646 20.167 34.356 1.00 18.30 115 ILE A CA 1
ATOM 814 C C . ILE A 1 101 ? 19.900 20.802 35.707 1.00 18.02 115 ILE A C 1
ATOM 815 O O . ILE A 1 101 ? 20.585 21.810 35.826 1.00 20.33 115 ILE A O 1
ATOM 820 N N . GLY A 1 102 ? 19.324 20.205 36.765 1.00 18.47 116 GLY A N 1
ATOM 821 C CA . GLY A 1 102 ? 19.577 20.740 38.080 1.00 19.41 116 GLY A CA 1
ATOM 822 C C . GLY A 1 102 ? 18.562 20.189 39.070 1.00 16.49 116 GLY A C 1
ATOM 823 O O . GLY A 1 102 ? 17.796 19.291 38.750 1.00 17.63 116 GLY A O 1
ATOM 824 N N . THR A 1 103 ? 18.547 20.811 40.234 1.00 16.37 117 THR A N 1
ATOM 825 C CA . THR A 1 103 ? 17.608 20.435 41.297 1.00 15.48 117 THR A CA 1
ATOM 826 C C . THR A 1 103 ? 16.474 21.443 41.363 1.00 16.08 117 THR A C 1
ATOM 827 O O . THR A 1 103 ? 16.705 22.647 41.484 1.00 18.74 117 THR A O 1
ATOM 831 N N . TYR A 1 104 ? 15.253 20.931 41.231 1.00 14.06 118 TYR A N 1
ATOM 832 C CA . TYR A 1 104 ? 14.062 21.730 41.268 1.00 14.49 118 TYR A CA 1
ATOM 833 C C . TYR A 1 104 ? 13.377 21.446 42.599 1.00 15.69 118 TYR A C 1
ATOM 834 O O . TYR A 1 104 ? 13.220 20.285 42.995 1.00 19.66 118 TYR A O 1
ATOM 843 N N . GLN A 1 105 ? 12.967 22.484 43.295 1.00 13.35 119 GLN A N 1
ATOM 844 C CA . GLN A 1 105 ? 12.297 22.335 44.563 1.00 13.17 119 GLN A CA 1
ATOM 845 C C . GLN A 1 105 ? 10.904 22.868 44.469 1.00 13.17 119 GLN A C 1
ATOM 846 O O . GLN A 1 105 ? 10.715 24.006 44.030 1.00 14.94 119 GLN A O 1
ATOM 852 N N . CYS A 1 106 ? 9.934 22.052 44.876 1.00 12.21 120 CYS A N 1
ATOM 853 C CA . CYS A 1 106 ? 8.530 22.446 44.979 1.00 12.26 120 CYS A CA 1
ATOM 854 C C . CYS A 1 106 ? 8.269 22.748 46.463 1.00 13.32 120 CYS A C 1
ATOM 855 O O . CYS A 1 106 ? 8.528 21.881 47.320 1.00 13.80 120 CYS A O 1
ATOM 858 N N . LYS A 1 107 ? 7.800 23.947 46.760 1.00 12.71 121 LYS A N 1
ATOM 859 C CA . LYS A 1 107 ? 7.487 24.365 48.133 1.00 13.09 121 LYS A CA 1
ATOM 860 C C . LYS A 1 107 ? 6.016 24.665 48.210 1.00 12.65 121 LYS A C 1
ATOM 861 O O . LYS A 1 107 ? 5.505 25.495 47.422 1.00 14.86 121 LYS A O 1
ATOM 872 N N . VAL A 1 108 ? 5.319 24.003 49.116 1.00 12.34 122 VAL A N 1
ATOM 873 C CA . VAL A 1 108 ? 3.904 24.223 49.281 1.00 12.12 122 VAL A CA 1
ATOM 874 C C . VAL A 1 108 ? 3.670 24.740 50.687 1.00 12.99 122 VAL A C 1
ATOM 875 O O . VAL A 1 108 ? 4.197 24.191 51.654 1.00 16.13 122 VAL A O 1
ATOM 879 N N . LYS A 1 109 ? 2.914 25.802 50.806 1.00 12.03 123 LYS A N 1
ATOM 880 C CA . LYS A 1 109 ? 2.572 26.397 52.091 1.00 12.56 123 LYS A CA 1
ATOM 881 C C . LYS A 1 109 ? 1.079 26.603 52.166 1.00 12.87 123 LYS A C 1
ATOM 882 O O . LYS A 1 109 ? 0.463 27.123 51.227 1.00 13.72 123 LYS A O 1
ATOM 893 N N . LYS A 1 110 ? 0.501 26.236 53.307 1.00 12.65 124 LYS A N 1
ATOM 894 C CA . LYS A 1 110 ? -0.910 26.548 53.566 1.00 13.08 124 LYS A CA 1
ATOM 895 C C . LYS A 1 110 ? -0.877 26.747 55.073 1.00 13.90 124 LYS A C 1
ATOM 896 O O . LYS A 1 110 ? -0.980 25.786 55.824 1.00 14.34 124 LYS A O 1
ATOM 902 N N . ALA A 1 111 ? -0.698 28.015 55.460 1.00 13.21 125 ALA A N 1
ATOM 903 C CA . ALA A 1 111 ? -0.253 28.291 56.813 1.00 14.37 125 ALA A CA 1
ATOM 904 C C . ALA A 1 111 ? -1.076 27.670 57.900 1.00 13.96 125 ALA A C 1
ATOM 905 O O . ALA A 1 111 ? -2.312 27.718 57.835 1.00 15.67 125 ALA A O 1
ATOM 907 N N . PRO A 1 112 ? -0.439 27.142 58.932 1.00 14.14 126 PRO A N 1
ATOM 908 C CA . PRO A 1 112 ? 1.010 27.147 59.169 1.00 13.82 126 PRO A CA 1
ATOM 909 C C . PRO A 1 112 ? 1.794 26.011 58.536 1.00 13.66 126 PRO A C 1
ATOM 910 O O . PRO A 1 112 ? 3.010 25.942 58.750 1.00 14.70 126 PRO A O 1
ATOM 914 N N . GLY A 1 113 ? 1.145 25.142 57.764 1.00 13.38 127 GLY A N 1
ATOM 915 C CA . GLY A 1 113 ? 1.843 24.040 57.186 1.00 13.50 127 GLY A CA 1
ATOM 916 C C . GLY A 1 113 ? 2.765 24.426 56.049 1.00 12.26 127 GLY A C 1
ATOM 917 O O . GLY A 1 113 ? 2.460 25.334 55.249 1.00 13.07 127 GLY A O 1
ATOM 918 N N . VAL A 1 114 ? 3.889 23.727 55.991 1.00 13.06 128 VAL A N 1
ATOM 919 C CA . VAL A 1 114 ? 4.862 23.898 54.939 1.00 13.80 128 VAL A CA 1
ATOM 920 C C . VAL A 1 114 ? 5.437 22.539 54.596 1.00 13.95 128 VAL A C 1
ATOM 921 O O . VAL A 1 114 ? 5.678 21.711 55.473 1.00 17.56 128 VAL A O 1
ATOM 925 N N . ALA A 1 115 ? 5.681 22.291 53.312 1.00 14.08 129 ALA A N 1
ATOM 926 C CA . ALA A 1 115 ? 6.310 21.028 52.888 1.00 14.16 129 ALA A CA 1
ATOM 927 C C . ALA A 1 115 ? 7.116 21.319 51.631 1.00 13.66 129 ALA A C 1
ATOM 928 O O . ALA A 1 115 ? 6.792 22.233 50.863 1.00 14.98 129 ALA A O 1
ATOM 930 N N . ASN A 1 116 ? 8.136 20.512 51.415 1.00 13.19 130 ASN A N 1
ATOM 931 C CA . ASN A 1 116 ? 9.011 20.643 50.285 1.00 13.81 130 ASN A CA 1
ATOM 932 C C . ASN A 1 116 ? 9.305 19.333 49.611 1.00 13.69 130 ASN A C 1
ATOM 933 O O . ASN A 1 116 ? 9.272 18.275 50.242 1.00 15.89 130 ASN A O 1
ATOM 938 N N . LYS A 1 117 ? 9.587 19.410 48.317 1.00 12.68 131 LYS A N 1
ATOM 939 C CA . LYS A 1 117 ? 9.967 18.258 47.523 1.00 12.16 131 LYS A CA 1
ATOM 940 C C . LYS A 1 117 ? 11.104 18.661 46.625 1.00 13.26 131 LYS A C 1
ATOM 941 O O . LYS A 1 117 ? 11.111 19.785 46.098 1.00 14.78 131 LYS A O 1
ATOM 947 N N . LYS A 1 118 ? 12.033 17.732 46.394 1.00 12.81 132 LYS A N 1
ATOM 948 C CA . LYS A 1 118 ? 13.114 17.957 45.463 1.00 14.14 132 LYS A CA 1
ATOM 949 C C . LYS A 1 118 ? 13.050 16.993 44.298 1.00 14.30 132 LYS A C 1
ATOM 950 O O . LYS A 1 118 ? 12.833 15.781 44.492 1.00 15.97 132 LYS A O 1
ATOM 956 N N . ILE A 1 119 ? 13.235 17.523 43.090 1.00 13.87 133 ILE A N 1
ATOM 957 C CA . ILE A 1 119 ? 13.341 16.701 41.896 1.00 13.98 133 ILE A CA 1
ATOM 958 C C . ILE A 1 119 ? 14.660 16.988 41.205 1.00 14.78 133 ILE A C 1
ATOM 959 O O . ILE A 1 119 ? 15.009 18.164 40.967 1.00 16.19 133 ILE A O 1
ATOM 964 N N . HIS A 1 120 ? 15.402 15.928 40.942 1.00 14.63 134 HIS A N 1
ATOM 965 C CA . HIS A 1 120 ? 16.621 16.084 40.155 1.00 14.92 134 HIS A CA 1
ATOM 966 C C . HIS A 1 120 ? 16.259 15.852 38.710 1.00 16.07 134 HIS A C 1
ATOM 967 O O . HIS A 1 120 ? 15.769 14.802 38.359 1.00 16.75 134 HIS A O 1
ATOM 974 N N . LEU A 1 121 ? 16.378 16.897 37.888 1.00 15.89 135 LEU A N 1
ATOM 975 C CA . LEU A 1 121 ? 16.008 16.761 36.488 1.00 15.89 135 LEU A CA 1
ATOM 976 C C . LEU A 1 121 ? 17.249 16.525 35.666 1.00 17.59 135 LEU A C 1
ATOM 977 O O . LEU A 1 121 ? 18.229 17.255 35.777 1.00 19.21 135 LEU A O 1
ATOM 982 N N . VAL A 1 122 ? 17.185 15.464 34.877 1.00 16.86 136 VAL A N 1
ATOM 983 C CA . VAL A 1 122 ? 18.265 15.083 33.971 1.00 19.42 136 VAL A CA 1
ATOM 984 C C . VAL A 1 122 ? 17.744 15.169 32.541 1.00 18.16 136 VAL A C 1
ATOM 985 O O . VAL A 1 122 ? 16.689 14.666 32.219 1.00 20.11 136 VAL A O 1
ATOM 989 N N . VAL A 1 123 ? 18.527 15.826 31.686 1.00 20.62 137 VAL A N 1
ATOM 990 C CA . VAL A 1 123 ? 18.189 15.962 30.274 1.00 20.85 137 VAL A CA 1
ATOM 991 C C . VAL A 1 123 ? 19.234 15.171 29.490 1.00 23.32 137 VAL A C 1
ATOM 992 O O . VAL A 1 123 ? 20.407 15.435 29.625 1.00 26.66 137 VAL A O 1
ATOM 996 N N . LEU A 1 124 ? 18.778 14.249 28.672 1.00 26.45 138 LEU A N 1
ATOM 997 C CA . LEU A 1 124 ? 19.718 13.401 27.916 1.00 31.22 138 LEU A CA 1
ATOM 998 C C . LEU A 1 124 ? 19.823 13.848 26.471 1.00 35.86 138 LEU A C 1
ATOM 999 O O . LEU A 1 124 ? 18.811 14.235 25.876 1.00 30.62 138 LEU A O 1
ATOM 1004 N N . VAL A 1 125 ? 21.037 13.779 25.905 1.00 40.85 139 VAL A N 1
ATOM 1005 C CA . VAL A 1 125 ? 21.275 14.227 24.527 1.00 46.17 139 VAL A CA 1
ATOM 1006 C C . VAL A 1 125 ? 20.622 13.362 23.455 1.00 49.49 139 VAL A C 1
ATOM 1007 O O . VAL A 1 125 ? 20.126 12.266 23.721 1.00 52.40 139 VAL A O 1
ATOM 1011 N N . LEU B 1 6 ? 11.859 43.656 45.260 1.00 25.58 20 LEU B N 1
ATOM 1012 C CA . LEU B 1 6 ? 11.628 43.668 46.749 1.00 18.94 20 LEU B CA 1
ATOM 1013 C C . LEU B 1 6 ? 13.013 43.633 47.361 1.00 17.42 20 LEU B C 1
ATOM 1014 O O . LEU B 1 6 ? 13.853 42.853 46.938 1.00 19.06 20 LEU B O 1
ATOM 1019 N N . SER B 1 7 ? 13.265 44.502 48.328 1.00 16.63 21 SER B N 1
ATOM 1020 C CA . SER B 1 7 ? 14.563 44.570 48.907 1.00 17.94 21 SER B CA 1
ATOM 1021 C C . SER B 1 7 ? 14.541 44.528 50.426 1.00 15.91 21 SER B C 1
ATOM 1022 O O . SER B 1 7 ? 13.663 45.105 51.035 1.00 18.63 21 SER B O 1
ATOM 1027 N N . ILE B 1 8 ? 15.471 43.785 51.007 1.00 16.42 22 ILE B N 1
ATOM 1028 C CA . ILE B 1 8 ? 15.679 43.826 52.460 1.00 16.04 22 ILE B CA 1
ATOM 1029 C C . ILE B 1 8 ? 16.832 44.824 52.628 1.00 19.24 22 ILE B C 1
ATOM 1030 O O . ILE B 1 8 ? 17.940 44.590 52.129 1.00 21.31 22 ILE B O 1
ATOM 1035 N N . THR B 1 9 ? 16.556 45.935 53.309 1.00 18.07 23 THR B N 1
ATOM 1036 C CA . THR B 1 9 ? 17.550 46.996 53.458 1.00 20.71 23 THR B CA 1
ATOM 1037 C C . THR B 1 9 ? 18.554 46.752 54.573 1.00 21.05 23 THR B C 1
ATOM 1038 O O . THR B 1 9 ? 19.608 47.388 54.608 1.00 26.24 23 THR B O 1
ATOM 1042 N N . THR B 1 10 ? 18.231 45.864 55.501 1.00 18.49 24 THR B N 1
ATOM 1043 C CA . THR B 1 10 ? 19.212 45.467 56.539 1.00 18.44 24 THR B CA 1
ATOM 1044 C C . THR B 1 10 ? 20.329 44.704 55.924 1.00 18.57 24 THR B C 1
ATOM 1045 O O . THR B 1 10 ? 20.110 43.798 55.167 1.00 24.22 24 THR B O 1
ATOM 1049 N N . PRO B 1 11 ? 21.576 44.983 56.264 1.00 24.74 25 PRO B N 1
ATOM 1050 C CA . PRO B 1 11 ? 22.673 44.193 55.745 1.00 23.60 25 PRO B CA 1
ATOM 1051 C C . PRO B 1 11 ? 22.818 42.865 56.517 1.00 22.91 25 PRO B C 1
ATOM 1052 O O . PRO B 1 11 ? 22.326 42.683 57.626 1.00 23.92 25 PRO B O 1
ATOM 1056 N N . GLU B 1 12 ? 23.481 41.944 55.873 1.00 20.87 26 GLU B N 1
ATOM 1057 C CA . GLU B 1 12 ? 23.879 40.732 56.498 1.00 17.94 26 GLU B CA 1
ATOM 1058 C C . GLU B 1 12 ? 24.881 41.161 57.575 1.00 16.32 26 GLU B C 1
ATOM 1059 O O . GLU B 1 12 ? 25.808 41.945 57.319 1.00 19.52 26 GLU B O 1
ATOM 1065 N N . GLU B 1 13 ? 24.705 40.655 58.780 1.00 14.59 27 GLU B N 1
ATOM 1066 C CA . GLU B 1 13 ? 25.557 41.027 59.896 1.00 14.30 27 GLU B CA 1
ATOM 1067 C C . GLU B 1 13 ? 25.576 39.953 60.954 1.00 13.93 27 GLU B C 1
ATOM 1068 O O . GLU B 1 13 ? 24.801 38.981 60.880 1.00 15.18 27 GLU B O 1
ATOM 1074 N N . MET B 1 14 ? 26.469 40.121 61.920 1.00 14.55 28 MET B N 1
ATOM 1075 C CA . MET B 1 14 ? 26.603 39.221 63.020 1.00 15.55 28 MET B CA 1
ATOM 1076 C C . MET B 1 14 ? 26.224 39.893 64.338 1.00 15.86 28 MET B C 1
ATOM 1077 O O . MET B 1 14 ? 26.747 40.950 64.680 1.00 20.56 28 MET B O 1
ATOM 1082 N N . ILE B 1 15 ? 25.269 39.308 65.042 1.00 14.75 29 ILE B N 1
ATOM 1083 C CA . ILE B 1 15 ? 24.795 39.778 66.322 1.00 16.05 29 ILE B CA 1
ATOM 1084 C C . ILE B 1 15 ? 25.440 38.898 67.386 1.00 16.28 29 ILE B C 1
ATOM 1085 O O . ILE B 1 15 ? 25.429 37.676 67.279 1.00 17.15 29 ILE B O 1
ATOM 1090 N N . GLU B 1 16 ? 26.028 39.520 68.409 1.00 17.06 30 GLU B N 1
ATOM 1091 C CA . GLU B 1 16 ? 26.672 38.790 69.506 1.00 16.76 30 GLU B CA 1
ATOM 1092 C C . GLU B 1 16 ? 26.121 39.318 70.828 1.00 16.37 30 GLU B C 1
ATOM 1093 O O . GLU B 1 16 ? 26.219 40.511 71.138 1.00 18.63 30 GLU B O 1
ATOM 1099 N N . LYS B 1 17 ? 25.488 38.429 71.581 1.00 15.35 31 LYS B N 1
ATOM 1100 C CA . LYS B 1 17 ? 24.884 38.803 72.847 1.00 15.47 31 LYS B CA 1
ATOM 1101 C C . LYS B 1 17 ? 25.221 37.761 73.899 1.00 16.58 31 LYS B C 1
ATOM 1102 O O . LYS B 1 17 ? 25.671 36.679 73.578 1.00 20.13 31 LYS B O 1
ATOM 1108 N N . ALA B 1 18 ? 24.984 38.084 75.146 1.00 17.26 32 ALA B N 1
ATOM 1109 C CA . ALA B 1 18 ? 25.263 37.127 76.208 1.00 17.47 32 ALA B CA 1
ATOM 1110 C C . ALA B 1 18 ? 24.065 36.210 76.487 1.00 16.63 32 ALA B C 1
ATOM 1111 O O . ALA B 1 18 ? 22.916 36.570 76.283 1.00 16.96 32 ALA B O 1
ATOM 1113 N N . LYS B 1 19 ? 24.372 35.034 77.013 1.00 15.83 33 LYS B N 1
ATOM 1114 C CA . LYS B 1 19 ? 23.353 34.102 77.446 1.00 15.48 33 LYS B CA 1
ATOM 1115 C C . LYS B 1 19 ? 22.383 34.799 78.387 1.00 17.13 33 LYS B C 1
ATOM 1116 O O . LYS B 1 19 ? 22.781 35.575 79.276 1.00 18.47 33 LYS B O 1
ATOM 1122 N N . GLY B 1 20 ? 21.095 34.586 78.154 1.00 15.68 34 GLY B N 1
ATOM 1123 C CA . GLY B 1 20 ? 20.061 35.186 78.984 1.00 16.27 34 GLY B CA 1
ATOM 1124 C C . GLY B 1 20 ? 19.511 36.501 78.473 1.00 16.10 34 GLY B C 1
ATOM 1125 O O . GLY B 1 20 ? 18.472 36.946 78.947 1.00 18.84 34 GLY B O 1
ATOM 1126 N N . GLU B 1 21 ? 20.232 37.149 77.574 1.00 16.20 35 GLU B N 1
ATOM 1127 C CA . GLU B 1 21 ? 19.788 38.424 77.029 1.00 16.25 35 GLU B CA 1
ATOM 1128 C C . GLU B 1 21 ? 18.817 38.161 75.866 1.00 14.93 35 GLU B C 1
ATOM 1129 O O . GLU B 1 21 ? 18.494 37.002 75.540 1.00 15.96 35 GLU B O 1
ATOM 1135 N N . THR B 1 22 ? 18.321 39.246 75.281 1.00 14.75 36 THR B N 1
ATOM 1136 C CA . THR B 1 22 ? 17.491 39.170 74.104 1.00 14.20 36 THR B CA 1
ATOM 1137 C C . THR B 1 22 ? 18.255 39.612 72.886 1.00 14.86 36 THR B C 1
ATOM 1138 O O . THR B 1 22 ? 18.973 40.604 72.927 1.00 17.60 36 THR B O 1
ATOM 1142 N N . ALA B 1 23 ? 18.152 38.827 71.817 1.00 13.33 37 ALA B N 1
ATOM 1143 C CA . ALA B 1 23 ? 18.701 39.226 70.529 1.00 13.52 37 ALA B CA 1
ATOM 1144 C C . ALA B 1 23 ? 17.630 39.796 69.641 1.00 13.71 37 ALA B C 1
ATOM 1145 O O . ALA B 1 23 ? 16.652 39.125 69.331 1.00 17.64 37 ALA B O 1
ATOM 1147 N N . TYR B 1 24 ? 17.881 40.976 69.133 1.00 13.59 38 TYR B N 1
ATOM 1148 C CA . TYR B 1 24 ? 17.067 41.605 68.080 1.00 12.98 38 TYR B CA 1
ATOM 1149 C C . TYR B 1 24 ? 17.756 41.303 66.765 1.00 12.90 38 TYR B C 1
ATOM 1150 O O . TYR B 1 24 ? 18.941 41.628 66.580 1.00 13.86 38 TYR B O 1
ATOM 1159 N N . LEU B 1 25 ? 17.026 40.642 65.857 1.00 11.73 39 LEU B N 1
ATOM 1160 C CA . LEU B 1 25 ? 17.539 40.272 64.527 1.00 12.45 39 LEU B CA 1
ATOM 1161 C C . LEU B 1 25 ? 16.749 41.095 63.528 1.00 12.11 39 LEU B C 1
ATOM 1162 O O . LEU B 1 25 ? 15.556 40.858 63.324 1.00 13.19 39 LEU B O 1
ATOM 1167 N N . PRO B 1 26 ? 17.359 42.120 62.962 1.00 12.66 40 PRO B N 1
ATOM 1168 C CA . PRO B 1 26 ? 16.608 43.032 62.121 1.00 13.17 40 PRO B CA 1
ATOM 1169 C C . PRO B 1 26 ? 16.340 42.503 60.725 1.00 13.21 40 PRO B C 1
ATOM 1170 O O . PRO B 1 26 ? 17.154 41.772 60.164 1.00 13.84 40 PRO B O 1
ATOM 1174 N N . CYS B 1 27 ? 15.188 42.867 60.189 1.00 12.98 41 CYS B N 1
ATOM 1175 C CA . CYS B 1 27 ? 14.872 42.573 58.792 1.00 13.77 41 CYS B CA 1
ATOM 1176 C C . CYS B 1 27 ? 13.858 43.604 58.346 1.00 13.76 41 CYS B C 1
ATOM 1177 O O . CYS B 1 27 ? 12.673 43.505 58.636 1.00 18.11 41 CYS B O 1
ATOM 1180 N N . LYS B 1 28 ? 14.320 44.635 57.654 1.00 15.06 42 LYS B N 1
ATOM 1181 C CA . LYS B 1 28 ? 13.418 45.671 57.169 1.00 16.09 42 LYS B CA 1
ATOM 1182 C C . LYS B 1 28 ? 13.422 45.626 55.669 1.00 15.47 42 LYS B C 1
ATOM 1183 O O . LYS B 1 28 ? 14.445 45.330 55.065 1.00 16.65 42 LYS B O 1
ATOM 1189 N N . PHE B 1 29 ? 12.270 45.910 55.091 1.00 15.40 43 PHE B N 1
ATOM 1190 C CA . PHE B 1 29 ? 12.126 45.719 53.644 1.00 15.62 43 PHE B CA 1
ATOM 1191 C C . PHE B 1 29 ? 11.368 46.851 52.991 1.00 16.12 43 PHE B C 1
ATOM 1192 O O . PHE B 1 29 ? 10.589 47.550 53.619 1.00 17.07 43 PHE B O 1
ATOM 1200 N N . THR B 1 30 ? 11.611 46.967 51.692 1.00 16.74 44 THR B N 1
ATOM 1201 C CA . THR B 1 30 ? 10.906 47.912 50.847 1.00 16.99 44 THR B CA 1
ATOM 1202 C C . THR B 1 30 ? 10.367 47.142 49.633 1.00 18.37 44 THR B C 1
ATOM 1203 O O . THR B 1 30 ? 10.947 46.162 49.193 1.00 19.01 44 THR B O 1
ATOM 1207 N N . LEU B 1 31 ? 9.285 47.651 49.099 1.00 18.58 45 LEU B N 1
ATOM 1208 C CA . LEU B 1 31 ? 8.584 47.013 48.000 1.00 18.34 45 LEU B CA 1
ATOM 1209 C C . LEU B 1 31 ? 8.735 47.735 46.676 1.00 20.56 45 LEU B C 1
ATOM 1210 O O . LEU B 1 31 ? 8.931 48.930 46.628 1.00 23.91 45 LEU B O 1
ATOM 1215 N N . SER B 1 32 ? 8.681 46.976 45.599 1.00 18.71 46 SER B N 1
ATOM 1216 C CA . SER B 1 32 ? 8.672 47.555 44.272 1.00 19.39 46 SER B CA 1
ATOM 1217 C C . SER B 1 32 ? 7.202 47.627 43.794 1.00 19.00 46 SER B C 1
ATOM 1218 O O . SER B 1 32 ? 6.316 47.010 44.368 1.00 17.10 46 SER B O 1
ATOM 1221 N N . PRO B 1 33 ? 6.929 48.398 42.741 1.00 17.83 47 PRO B N 1
ATOM 1222 C CA . PRO B 1 33 ? 5.547 48.620 42.335 1.00 17.09 47 PRO B CA 1
ATOM 1223 C C . PRO B 1 33 ? 4.745 47.414 41.969 1.00 16.52 47 PRO B C 1
ATOM 1224 O O . PRO B 1 33 ? 3.524 47.422 42.170 1.00 17.05 47 PRO B O 1
ATOM 1228 N N . GLU B 1 34 ? 5.400 46.382 41.476 1.00 16.81 48 GLU B N 1
ATOM 1229 C CA . GLU B 1 34 ? 4.647 45.197 41.094 1.00 17.55 48 GLU B CA 1
ATOM 1230 C C . GLU B 1 34 ? 4.316 44.268 42.238 1.00 16.56 48 GLU B C 1
ATOM 1231 O O . GLU B 1 34 ? 3.590 43.302 42.050 1.00 17.95 48 GLU B O 1
ATOM 1237 N N . ASP B 1 35 ? 4.813 44.569 43.435 1.00 16.49 49 ASP B N 1
ATOM 1238 C CA . ASP B 1 35 ? 4.629 43.678 44.605 1.00 16.33 49 ASP B CA 1
ATOM 1239 C C . ASP B 1 35 ? 3.250 43.883 45.223 1.00 18.27 49 ASP B C 1
ATOM 1240 O O . ASP B 1 35 ? 3.107 44.471 46.303 1.00 21.93 49 ASP B O 1
ATOM 1245 N N . GLN B 1 36 ? 2.245 43.336 44.566 1.00 18.48 50 GLN B N 1
ATOM 1246 C CA . GLN B 1 36 ? 0.862 43.558 44.930 1.00 18.82 50 GLN B CA 1
ATOM 1247 C C . GLN B 1 36 ? 0.165 42.419 45.612 1.00 19.06 50 GLN B C 1
ATOM 1248 O O . GLN B 1 36 ? -0.962 42.578 46.077 1.00 21.69 50 GLN B O 1
ATOM 1254 N N . GLY B 1 37 ? 0.839 41.263 45.710 1.00 18.79 51 GLY B N 1
ATOM 1255 C CA . GLY B 1 37 ? 0.242 40.102 46.353 1.00 18.89 51 GLY B CA 1
ATOM 1256 C C . GLY B 1 37 ? 0.261 40.199 47.869 1.00 18.34 51 GLY B C 1
ATOM 1257 O O . GLY B 1 37 ? 0.675 41.193 48.429 1.00 18.57 51 GLY B O 1
ATOM 1258 N N . PRO B 1 38 ? -0.194 39.139 48.518 1.00 17.20 52 PRO B N 1
ATOM 1259 C CA . PRO B 1 38 ? -0.276 39.142 49.977 1.00 18.85 52 PRO B CA 1
ATOM 1260 C C . PRO B 1 38 ? 1.104 39.054 50.637 1.00 16.59 52 PRO B C 1
ATOM 1261 O O . PRO B 1 38 ? 1.933 38.272 50.220 1.00 19.48 52 PRO B O 1
ATOM 1265 N N . LEU B 1 39 ? 1.353 39.862 51.647 1.00 16.22 53 LEU B N 1
ATOM 1266 C CA . LEU B 1 39 ? 2.633 39.821 52.335 1.00 15.55 53 LEU B CA 1
ATOM 1267 C C . LEU B 1 39 ? 2.797 38.496 53.089 1.00 15.32 53 LEU B C 1
ATOM 1268 O O . LEU B 1 39 ? 1.889 38.052 53.787 1.00 16.04 53 LEU B O 1
ATOM 1273 N N . ASP B 1 40 ? 3.966 37.887 52.980 1.00 14.03 54 ASP B N 1
ATOM 1274 C CA . ASP B 1 40 ? 4.283 36.594 53.605 1.00 15.45 54 ASP B CA 1
ATOM 1275 C C . ASP B 1 40 ? 5.721 36.761 54.120 1.00 14.13 54 ASP B C 1
ATOM 1276 O O . ASP B 1 40 ? 6.599 37.184 53.366 1.00 16.77 54 ASP B O 1
ATOM 1281 N N . ILE B 1 41 ? 5.956 36.478 55.392 1.00 13.33 55 ILE B N 1
ATOM 1282 C CA . ILE B 1 41 ? 7.296 36.605 55.967 1.00 13.51 55 ILE B CA 1
ATOM 1283 C C . ILE B 1 41 ? 7.602 35.329 56.711 1.00 13.93 55 ILE B C 1
ATOM 1284 O O . ILE B 1 41 ? 6.747 34.825 57.456 1.00 15.06 55 ILE B O 1
ATOM 1289 N N . GLU B 1 42 ? 8.803 34.814 56.559 1.00 13.00 56 GLU B N 1
ATOM 1290 C CA . GLU B 1 42 ? 9.229 33.622 57.300 1.00 14.24 56 GLU B CA 1
ATOM 1291 C C . GLU B 1 42 ? 10.639 33.833 57.799 1.00 13.79 56 GLU B C 1
ATOM 1292 O O . GLU B 1 42 ? 11.456 34.523 57.144 1.00 17.05 56 GLU B O 1
ATOM 1298 N N . TRP B 1 43 ? 10.974 33.287 58.957 1.00 12.19 57 TRP B N 1
ATOM 1299 C CA . TRP B 1 43 ? 12.380 33.180 59.329 1.00 12.11 57 TRP B CA 1
ATOM 1300 C C . TRP B 1 43 ? 12.715 31.715 59.478 1.00 13.58 57 TRP B C 1
ATOM 1301 O O . TRP B 1 43 ? 11.898 30.920 59.986 1.00 13.76 57 TRP B O 1
ATOM 1312 N N . LEU B 1 44 ? 13.933 31.376 59.086 1.00 13.15 58 LEU B N 1
ATOM 1313 C CA . LEU B 1 44 ? 14.455 30.027 59.192 1.00 13.62 58 LEU B CA 1
ATOM 1314 C C . LEU B 1 44 ? 15.731 30.046 60.043 1.00 13.96 58 LEU B C 1
ATOM 1315 O O . LEU B 1 44 ? 16.452 31.052 60.048 1.00 16.25 58 LEU B O 1
ATOM 1320 N N . ILE B 1 45 ? 15.994 28.931 60.731 1.00 13.50 59 ILE B N 1
ATOM 1321 C CA . ILE B 1 45 ? 17.231 28.796 61.458 1.00 14.46 59 ILE B CA 1
ATOM 1322 C C . ILE B 1 45 ? 18.009 27.613 60.948 1.00 16.65 59 ILE B C 1
ATOM 1323 O O . ILE B 1 45 ? 17.443 26.568 60.597 1.00 16.97 59 ILE B O 1
ATOM 1328 N N . SER B 1 46 ? 19.327 27.779 60.917 1.00 16.17 60 SER B N 1
ATOM 1329 C CA . SER B 1 46 ? 20.269 26.691 60.641 1.00 16.44 60 SER B CA 1
ATOM 1330 C C . SER B 1 46 ? 21.196 26.719 61.845 1.00 16.98 60 SER B C 1
ATOM 1331 O O . SER B 1 46 ? 22.158 27.506 61.889 1.00 17.67 60 SER B O 1
ATOM 1334 N N . PRO B 1 47 ? 20.891 25.908 62.848 1.00 18.29 61 PRO B N 1
ATOM 1335 C CA . PRO B 1 47 ? 21.638 25.947 64.098 1.00 17.86 61 PRO B CA 1
ATOM 1336 C C . PRO B 1 47 ? 23.056 25.415 63.988 1.00 20.78 61 PRO B C 1
ATOM 1337 O O . PRO B 1 47 ? 23.353 24.472 63.244 1.00 22.80 61 PRO B O 1
ATOM 1341 N N . ALA B 1 48 ? 23.959 26.041 64.711 1.00 17.85 62 ALA B N 1
ATOM 1342 C CA . ALA B 1 48 ? 25.321 25.562 64.701 1.00 20.56 62 ALA B CA 1
ATOM 1343 C C . ALA B 1 48 ? 25.419 24.199 65.386 1.00 23.74 62 ALA B C 1
ATOM 1344 O O . ALA B 1 48 ? 26.312 23.439 65.021 1.00 25.98 62 ALA B O 1
ATOM 1346 N N . ASP B 1 49 ? 24.496 23.875 66.329 1.00 22.79 63 ASP B N 1
ATOM 1347 C CA . ASP B 1 49 ? 24.545 22.624 67.114 1.00 24.77 63 ASP B CA 1
ATOM 1348 C C . ASP B 1 49 ? 23.945 21.396 66.520 1.00 26.70 63 ASP B C 1
ATOM 1349 O O . ASP B 1 49 ? 23.911 20.331 67.183 1.00 31.32 63 ASP B O 1
ATOM 1354 N N . ASN B 1 50 ? 23.488 21.490 65.287 1.00 27.85 64 ASN B N 1
ATOM 1355 C CA . ASN B 1 50 ? 22.996 20.286 64.638 1.00 30.84 64 ASN B CA 1
ATOM 1356 C C . ASN B 1 50 ? 23.200 20.382 63.140 1.00 28.75 64 ASN B C 1
ATOM 1357 O O . ASN B 1 50 ? 23.735 21.383 62.648 1.00 30.61 64 ASN B O 1
ATOM 1362 N N . GLN B 1 51 ? 22.798 19.346 62.396 1.00 29.62 65 GLN B N 1
ATOM 1363 C CA . GLN B 1 51 ? 22.990 19.364 60.959 1.00 31.87 65 GLN B CA 1
ATOM 1364 C C . GLN B 1 51 ? 21.733 19.782 60.231 1.00 32.69 65 GLN B C 1
ATOM 1365 O O . GLN B 1 51 ? 21.699 19.817 59.012 1.00 37.46 65 GLN B O 1
ATOM 1371 N N . LYS B 1 52 ? 20.718 20.143 60.997 1.00 36.53 66 LYS B N 1
ATOM 1372 C CA . LYS B 1 52 ? 19.460 20.601 60.424 1.00 38.09 66 LYS B CA 1
ATOM 1373 C C . LYS B 1 52 ? 19.673 21.969 59.818 1.00 35.29 66 LYS B C 1
ATOM 1374 O O . LYS B 1 52 ? 20.411 22.814 60.366 1.00 33.51 66 LYS B O 1
ATOM 1380 N N . VAL B 1 53 ? 19.035 22.193 58.688 1.00 32.73 67 VAL B N 1
ATOM 1381 C CA . VAL B 1 53 ? 19.130 23.468 58.057 1.00 27.81 67 VAL B CA 1
ATOM 1382 C C . VAL B 1 53 ? 17.746 23.913 57.656 1.00 26.09 67 VAL B C 1
ATOM 1383 O O . VAL B 1 53 ? 16.822 23.109 57.486 1.00 25.68 67 VAL B O 1
ATOM 1387 N N . ASP B 1 54 ? 17.598 25.224 57.596 1.00 23.15 68 ASP B N 1
ATOM 1388 C CA . ASP B 1 54 ? 16.432 25.839 57.064 1.00 23.98 68 ASP B CA 1
ATOM 1389 C C . ASP B 1 54 ? 15.133 25.444 57.762 1.00 23.25 68 ASP B C 1
ATOM 1390 O O . ASP B 1 54 ? 14.137 25.181 57.099 1.00 25.90 68 ASP B O 1
ATOM 1395 N N . GLN B 1 55 ? 15.133 25.409 59.087 1.00 19.31 69 GLN B N 1
ATOM 1396 C CA . GLN B 1 55 ? 13.930 25.065 59.846 1.00 18.27 69 GLN B CA 1
ATOM 1397 C C . GLN B 1 55 ? 13.136 26.344 60.100 1.00 15.08 69 GLN B C 1
ATOM 1398 O O . GLN B 1 55 ? 13.680 27.326 60.594 1.00 15.03 69 GLN B O 1
ATOM 1404 N N . VAL B 1 56 ? 11.837 26.321 59.801 1.00 15.31 70 VAL B N 1
ATOM 1405 C CA . VAL B 1 56 ? 10.977 27.476 60.025 1.00 14.31 70 VAL B CA 1
ATOM 1406 C C . VAL B 1 56 ? 10.815 27.724 61.513 1.00 13.90 70 VAL B C 1
ATOM 1407 O O . VAL B 1 56 ? 10.537 26.780 62.279 1.00 15.48 70 VAL B O 1
ATOM 1411 N N . ILE B 1 57 ? 10.985 28.977 61.942 1.00 12.46 71 ILE B N 1
ATOM 1412 C CA . ILE B 1 57 ? 10.765 29.341 63.334 1.00 12.89 71 ILE B CA 1
ATOM 1413 C C . ILE B 1 57 ? 9.594 30.304 63.539 1.00 12.38 71 ILE B C 1
ATOM 1414 O O . ILE B 1 57 ? 9.082 30.431 64.660 1.00 12.59 71 ILE B O 1
ATOM 1419 N N . ILE B 1 58 ? 9.189 31.003 62.485 1.00 11.87 72 ILE B N 1
ATOM 1420 C CA . ILE B 1 58 ? 8.085 31.940 62.598 1.00 11.73 72 ILE B CA 1
ATOM 1421 C C . ILE B 1 58 ? 7.576 32.220 61.188 1.00 11.54 72 ILE B C 1
ATOM 1422 O O . ILE B 1 58 ? 8.361 32.207 60.234 1.00 12.90 72 ILE B O 1
ATOM 1427 N N . LEU B 1 59 ? 6.289 32.500 61.078 1.00 11.54 73 LEU B N 1
ATOM 1428 C CA . LEU B 1 59 ? 5.643 32.789 59.805 1.00 11.57 73 LEU B CA 1
ATOM 1429 C C . LEU B 1 59 ? 4.543 33.801 59.957 1.00 12.76 73 LEU B C 1
ATOM 1430 O O . LEU B 1 59 ? 3.760 33.720 60.910 1.00 15.12 73 LEU B O 1
ATOM 1435 N N . TYR B 1 60 ? 4.485 34.761 59.048 1.00 12.69 74 TYR B N 1
ATOM 1436 C CA . TYR B 1 60 ? 3.353 35.678 58.929 1.00 12.65 74 TYR B CA 1
ATOM 1437 C C . TYR B 1 60 ? 2.739 35.355 57.552 1.00 13.50 74 TYR B C 1
ATOM 1438 O O . TYR B 1 60 ? 3.430 35.481 56.527 1.00 13.85 74 TYR B O 1
ATOM 1447 N N . SER B 1 61 ? 1.471 34.941 57.535 1.00 12.93 75 SER B N 1
ATOM 1448 C CA . SER B 1 61 ? 0.812 34.597 56.293 1.00 13.20 75 SER B CA 1
ATOM 1449 C C . SER B 1 61 ? -0.688 34.722 56.485 1.00 14.82 75 SER B C 1
ATOM 1450 O O . SER B 1 61 ? -1.214 34.385 57.535 1.00 15.33 75 SER B O 1
ATOM 1453 N N . GLY B 1 62 ? -1.372 35.241 55.471 1.00 15.77 76 GLY B N 1
ATOM 1454 C CA . GLY B 1 62 ? -2.808 35.397 55.591 1.00 17.22 76 GLY B CA 1
ATOM 1455 C C . GLY B 1 62 ? -3.183 36.330 56.736 1.00 17.95 76 GLY B C 1
ATOM 1456 O O . GLY B 1 62 ? -4.204 36.154 57.393 1.00 20.16 76 GLY B O 1
ATOM 1457 N N . ASP B 1 63 ? -2.319 37.306 56.982 1.00 17.32 77 ASP B N 1
ATOM 1458 C CA . ASP B 1 63 ? -2.508 38.287 58.079 1.00 18.13 77 ASP B CA 1
ATOM 1459 C C . ASP B 1 63 ? -2.538 37.666 59.472 1.00 18.09 77 ASP B C 1
ATOM 1460 O O . ASP B 1 63 ? -3.088 38.253 60.389 1.00 22.10 77 ASP B O 1
ATOM 1465 N N . LYS B 1 64 ? -1.912 36.487 59.611 1.00 15.38 78 LYS B N 1
ATOM 1466 C CA . LYS B 1 64 ? -1.786 35.824 60.897 1.00 15.00 78 LYS B CA 1
ATOM 1467 C C . LYS B 1 64 ? -0.345 35.456 61.174 1.00 14.33 78 LYS B C 1
ATOM 1468 O O . LYS B 1 64 ? 0.414 35.126 60.266 1.00 14.87 78 LYS B O 1
ATOM 1474 N N . ILE B 1 65 ? 0.024 35.513 62.446 1.00 14.57 79 ILE B N 1
ATOM 1475 C CA . ILE B 1 65 ? 1.349 35.124 62.893 1.00 13.61 79 ILE B CA 1
ATOM 1476 C C . ILE B 1 65 ? 1.316 33.766 63.539 1.00 14.29 79 ILE B C 1
ATOM 1477 O O . ILE B 1 65 ? 0.477 33.502 64.417 1.00 15.62 79 ILE B O 1
ATOM 1482 N N . TYR B 1 66 ? 2.230 32.897 63.118 1.00 12.71 80 TYR B N 1
ATOM 1483 C CA . TYR B 1 66 ? 2.415 31.573 63.676 1.00 12.56 80 TYR B CA 1
ATOM 1484 C C . TYR B 1 66 ? 3.840 31.568 64.196 1.00 12.68 80 TYR B C 1
ATOM 1485 O O . TYR B 1 66 ? 4.792 31.683 63.406 1.00 13.14 80 TYR B O 1
ATOM 1494 N N . ASP B 1 67 ? 3.987 31.518 65.511 1.00 12.59 81 ASP B N 1
ATOM 1495 C CA . ASP B 1 67 ? 5.294 31.589 66.131 1.00 12.24 81 ASP B CA 1
ATOM 1496 C C . ASP B 1 67 ? 5.581 30.345 66.955 1.00 12.42 81 ASP B C 1
ATOM 1497 O O . ASP B 1 67 ? 6.327 29.450 66.531 1.00 13.11 81 ASP B O 1
ATOM 1502 N N . ASP B 1 68 ? 4.914 30.231 68.107 1.00 13.01 82 ASP B N 1
ATOM 1503 C CA . ASP B 1 68 ? 5.108 29.068 68.983 1.00 13.83 82 ASP B CA 1
ATOM 1504 C C . ASP B 1 68 ? 4.645 27.739 68.351 1.00 13.04 82 ASP B C 1
ATOM 1505 O O . ASP B 1 68 ? 5.004 26.683 68.821 1.00 14.96 82 ASP B O 1
ATOM 1510 N N . TYR B 1 69 ? 3.855 27.824 67.288 1.00 13.29 83 TYR B N 1
ATOM 1511 C CA . TYR B 1 69 ? 3.480 26.657 66.515 1.00 13.15 83 TYR B CA 1
ATOM 1512 C C . TYR B 1 69 ? 4.717 25.883 66.073 1.00 13.53 83 TYR B C 1
ATOM 1513 O O . TYR B 1 69 ? 4.690 24.657 66.004 1.00 15.93 83 TYR B O 1
ATOM 1522 N N . TYR B 1 70 ? 5.792 26.597 65.722 1.00 12.91 84 TYR B N 1
ATOM 1523 C CA . TYR B 1 70 ? 7.027 25.954 65.272 1.00 13.80 84 TYR B CA 1
ATOM 1524 C C . TYR B 1 70 ? 7.892 25.632 66.482 1.00 14.49 84 TYR B C 1
ATOM 1525 O O . TYR B 1 70 ? 8.107 26.474 67.329 1.00 14.06 84 TYR B O 1
ATOM 1534 N N . PRO B 1 71 ? 8.375 24.401 66.607 1.00 15.66 85 PRO B N 1
ATOM 1535 C CA . PRO B 1 71 ? 9.080 24.020 67.837 1.00 16.47 85 PRO B CA 1
ATOM 1536 C C . PRO B 1 71 ? 10.394 24.675 68.107 1.00 16.65 85 PRO B C 1
ATOM 1537 O O . PRO B 1 71 ? 10.732 24.881 69.260 1.00 17.85 85 PRO B O 1
ATOM 1541 N N . ASP B 1 72 ? 11.150 25.012 67.061 1.00 16.09 86 ASP B N 1
ATOM 1542 C CA . ASP B 1 72 ? 12.424 25.650 67.310 1.00 16.44 86 ASP B CA 1
ATOM 1543 C C . ASP B 1 72 ? 12.238 27.026 67.902 1.00 15.36 86 ASP B C 1
ATOM 1544 O O . ASP B 1 72 ? 11.546 27.844 67.328 1.00 15.16 86 ASP B O 1
ATOM 1549 N N . LEU B 1 73 ? 12.851 27.250 6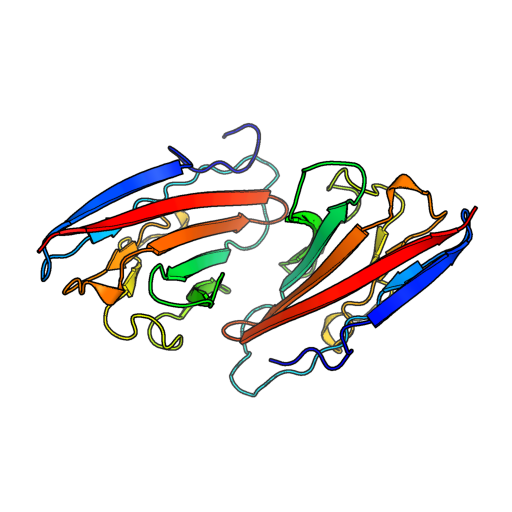9.053 1.00 15.88 87 LEU B N 1
ATOM 1550 C CA . LEU B 1 73 ? 12.773 28.485 69.817 1.00 15.70 87 LEU B CA 1
ATOM 1551 C C . LEU B 1 73 ? 11.358 28.787 70.283 1.00 14.50 87 LEU B C 1
ATOM 1552 O O . LEU B 1 73 ? 11.036 29.932 70.566 1.00 14.77 87 LEU B O 1
ATOM 1561 N N . LYS B 1 74 ? 10.528 27.743 70.410 1.00 15.28 88 LYS B N 1
ATOM 1562 C CA . LYS B 1 74 ? 9.140 27.983 70.837 1.00 14.96 88 LYS B CA 1
ATOM 1563 C C . LYS B 1 74 ? 9.104 28.752 72.146 1.00 14.44 88 LYS B C 1
ATOM 1564 O O . LYS B 1 74 ? 9.881 28.492 73.083 1.00 15.51 88 LYS B O 1
ATOM 1570 N N . GLY B 1 75 ? 8.164 29.688 72.239 1.00 14.24 89 GLY B N 1
ATOM 1571 C CA . GLY B 1 75 ? 8.041 30.548 73.395 1.00 14.51 89 GLY B CA 1
ATOM 1572 C C . GLY B 1 75 ? 9.055 31.663 73.477 1.00 13.73 89 GLY B C 1
ATOM 1573 O O . GLY B 1 75 ? 8.913 32.513 74.350 1.00 16.32 89 GLY B O 1
ATOM 1574 N N . ARG B 1 76 ? 10.036 31.709 72.555 1.00 13.67 90 ARG B N 1
ATOM 1575 C CA . ARG B 1 76 ? 11.095 32.698 72.673 1.00 13.20 90 ARG B CA 1
ATOM 1576 C C . ARG B 1 76 ? 11.366 33.511 71.435 1.00 14.92 90 ARG B C 1
ATOM 1577 O O . ARG B 1 76 ? 12.178 34.447 71.519 1.00 17.86 90 ARG B O 1
ATOM 1585 N N . VAL B 1 77 ? 10.732 33.200 70.309 1.00 12.62 91 VAL B N 1
ATOM 1586 C CA . VAL B 1 77 ? 10.937 34.034 69.118 1.00 12.40 91 VAL B CA 1
ATOM 1587 C C . VAL B 1 77 ? 9.602 34.655 68.702 1.00 12.67 91 VAL B C 1
ATOM 1588 O O . VAL B 1 77 ? 8.577 33.951 68.576 1.00 13.80 91 VAL B O 1
ATOM 1592 N N . HIS B 1 78 ? 9.616 35.977 68.505 1.00 11.95 92 HIS B N 1
ATOM 1593 C CA . HIS B 1 78 ? 8.446 36.710 68.125 1.00 11.96 92 HIS B CA 1
ATOM 1594 C C . HIS B 1 78 ? 8.813 37.886 67.250 1.00 12.22 92 HIS B C 1
ATOM 1595 O O . HIS B 1 78 ? 9.915 38.437 67.379 1.00 13.64 92 HIS B O 1
ATOM 1602 N N . PHE B 1 79 ? 7.868 38.291 66.405 1.00 11.93 93 PHE B N 1
ATOM 1603 C CA . PHE B 1 79 ? 8.057 39.532 65.644 1.00 12.28 93 PHE B CA 1
ATOM 1604 C C . PHE B 1 79 ? 8.107 40.729 66.615 1.00 14.03 93 PHE B C 1
ATOM 1605 O O . PHE B 1 79 ? 7.386 40.751 67.608 1.00 15.41 93 PHE B O 1
ATOM 1613 N N . THR B 1 80 ? 8.935 41.718 66.305 1.00 14.09 94 THR B N 1
ATOM 1614 C CA . THR B 1 80 ? 9.006 42.892 67.176 1.00 17.24 94 THR B CA 1
ATOM 1615 C C . THR B 1 80 ? 8.000 43.970 66.867 1.00 18.09 94 THR B C 1
ATOM 1616 O O . THR B 1 80 ? 7.602 44.731 67.769 1.00 23.08 94 THR B O 1
ATOM 1620 N N . SER B 1 81 ? 7.624 44.098 65.611 1.00 17.24 95 SER B N 1
ATOM 1621 C CA . SER B 1 81 ? 6.721 45.178 65.206 1.00 19.63 95 SER B CA 1
ATOM 1622 C C . SER B 1 81 ? 5.281 44.829 65.368 1.00 20.99 95 SER B C 1
ATOM 1623 O O . SER B 1 81 ? 4.897 43.664 65.222 1.00 23.84 95 SER B O 1
ATOM 1626 N N . ASN B 1 82 ? 4.471 45.854 65.662 1.00 25.16 96 ASN B N 1
ATOM 1627 C CA . ASN B 1 82 ? 3.036 45.693 65.718 1.00 27.99 96 ASN B CA 1
ATOM 1628 C C . ASN B 1 82 ? 2.432 45.973 64.342 1.00 26.78 96 ASN B C 1
ATOM 1629 O O . ASN B 1 82 ? 1.207 45.927 64.191 1.00 31.05 96 ASN B O 1
ATOM 1638 N N . ASP B 1 83 ? 3.275 46.267 63.346 1.00 24.16 97 ASP B N 1
ATOM 1639 C CA . ASP B 1 83 ? 2.826 46.581 61.977 1.00 24.98 97 ASP B CA 1
ATOM 1640 C C . ASP B 1 83 ? 3.807 46.035 60.935 1.00 22.88 97 ASP B C 1
ATOM 1641 O O . ASP B 1 83 ? 4.569 46.768 60.319 1.00 22.66 97 ASP B O 1
ATOM 1646 N N . LEU B 1 84 ? 3.769 44.735 60.721 1.00 20.17 98 LEU B N 1
ATOM 1647 C CA . LEU B 1 84 ? 4.687 44.129 59.765 1.00 17.81 98 LEU B CA 1
ATOM 1648 C C . LEU B 1 84 ? 4.531 44.700 58.381 1.00 18.60 98 LEU B C 1
ATOM 1649 O O . LEU B 1 84 ? 5.497 44.778 57.642 1.00 19.52 98 LEU B O 1
ATOM 1654 N N . LYS B 1 85 ? 3.303 45.100 58.027 1.00 19.32 99 LYS B N 1
ATOM 1655 C CA . LYS B 1 85 ? 3.045 45.623 56.683 1.00 20.75 99 LYS B CA 1
ATOM 1656 C C . LYS B 1 85 ? 3.786 46.903 56.390 1.00 21.08 99 LYS B C 1
ATOM 1657 O 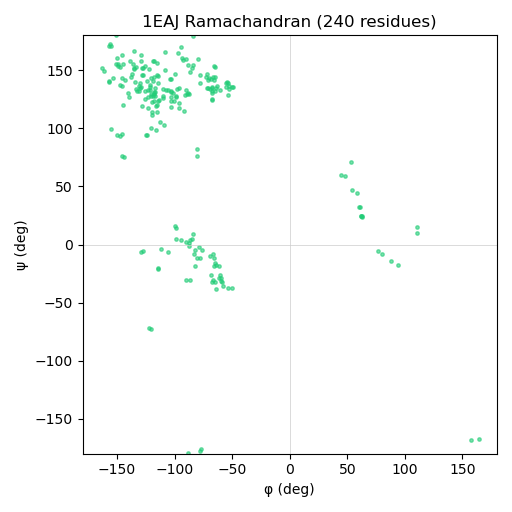O . LYS B 1 85 ? 3.925 47.294 55.228 1.00 24.36 99 LYS B O 1
ATOM 1663 N N . SER B 1 86 ? 4.251 47.563 57.442 1.00 21.33 100 SER B N 1
ATOM 1664 C CA . SER B 1 86 ? 5.023 48.792 57.287 1.00 23.11 100 SER B CA 1
ATOM 1665 C C . SER B 1 86 ? 6.456 48.590 56.854 1.00 21.90 100 SER B C 1
ATOM 1666 O O . SER B 1 86 ? 7.173 49.548 56.659 1.00 24.12 100 SER B O 1
ATOM 1669 N N . GLY B 1 87 ? 6.897 47.332 56.755 1.00 18.62 101 GLY B N 1
ATOM 1670 C CA . GLY B 1 87 ? 8.236 47.063 56.307 1.00 18.75 101 GLY B CA 1
ATOM 1671 C C . GLY B 1 87 ? 9.187 46.524 57.361 1.00 17.30 101 GLY B C 1
ATOM 1672 O O . GLY B 1 87 ? 10.385 46.523 57.143 1.00 19.37 101 GLY B O 1
ATOM 1673 N N . ASP B 1 88 ? 8.639 46.069 58.478 1.00 17.97 102 ASP B N 1
ATOM 1674 C CA . ASP B 1 88 ? 9.467 45.581 59.584 1.00 16.44 102 ASP B CA 1
ATOM 1675 C C . ASP B 1 88 ? 9.174 44.141 59.938 1.00 15.26 102 ASP B C 1
ATOM 1676 O O . ASP B 1 88 ? 8.210 43.842 60.650 1.00 16.39 102 ASP B O 1
ATOM 1681 N N . ALA B 1 89 ? 10.056 43.265 59.434 1.00 14.27 103 ALA B N 1
ATOM 1682 C CA . ALA B 1 89 ? 9.973 41.803 59.650 1.00 13.63 103 ALA B CA 1
ATOM 1683 C C . ALA B 1 89 ? 10.930 41.341 60.759 1.00 12.58 103 ALA B C 1
ATOM 1684 O O . ALA B 1 89 ? 11.146 40.152 60.933 1.00 13.43 103 ALA B O 1
ATOM 1686 N N . SER B 1 90 ? 11.419 42.274 61.565 1.00 12.42 104 SER B N 1
ATOM 1687 C CA . SER B 1 90 ? 12.390 41.925 62.591 1.00 12.36 104 SER B CA 1
ATOM 1688 C C . SER B 1 90 ? 11.838 41.023 63.675 1.00 12.39 104 SER B C 1
ATOM 1689 O O . SER B 1 90 ? 10.634 41.042 63.955 1.00 12.94 104 SER B O 1
ATOM 1692 N N . ILE B 1 91 ? 12.721 40.247 64.301 1.00 12.37 105 ILE B N 1
ATOM 1693 C CA . ILE B 1 91 ? 12.333 39.377 65.410 1.00 11.87 105 ILE B CA 1
ATOM 1694 C C . ILE B 1 91 ? 13.243 39.585 66.620 1.00 12.07 105 ILE B C 1
ATOM 1695 O O . ILE B 1 91 ? 14.371 40.058 66.494 1.00 13.08 105 ILE B O 1
ATOM 1700 N N . ASN B 1 92 ? 12.705 39.197 67.785 1.00 12.38 106 ASN B N 1
ATOM 1701 C CA . ASN B 1 92 ? 13.440 39.151 69.017 1.00 13.67 106 ASN B CA 1
ATOM 1702 C C . ASN B 1 92 ? 13.523 37.673 69.431 1.00 13.49 106 ASN B C 1
ATOM 1703 O O . ASN B 1 92 ? 12.514 36.946 69.347 1.00 14.60 106 ASN B O 1
ATOM 1708 N N . VAL B 1 93 ? 14.682 37.256 69.921 1.00 12.99 107 VAL B N 1
ATOM 1709 C CA . VAL B 1 93 ? 14.839 35.943 70.514 1.00 13.42 107 VAL B CA 1
ATOM 1710 C C . VAL B 1 93 ? 15.161 36.194 71.976 1.00 13.41 107 VAL B C 1
ATOM 1711 O O . VAL B 1 93 ? 16.203 36.781 72.282 1.00 13.70 107 VAL B O 1
ATOM 1715 N N . THR B 1 94 ? 14.270 35.805 72.888 1.00 13.48 108 THR B N 1
ATOM 1716 C CA . THR B 1 94 ? 14.479 36.073 74.307 1.00 14.68 108 THR B CA 1
ATOM 1717 C C . THR B 1 94 ? 15.179 34.927 75.045 1.00 13.57 108 THR B C 1
ATOM 1718 O O . THR B 1 94 ? 15.206 33.812 74.598 1.00 14.03 108 THR B O 1
ATOM 1722 N N . ASN B 1 95 ? 15.772 35.295 76.193 1.00 13.59 109 ASN B N 1
ATOM 1723 C CA . ASN B 1 95 ? 16.478 34.373 77.085 1.00 13.28 109 ASN B CA 1
ATOM 1724 C C . ASN B 1 95 ? 17.429 33.496 76.297 1.00 13.23 109 ASN B C 1
ATOM 1725 O O . ASN B 1 95 ? 17.355 32.262 76.309 1.00 13.55 109 ASN B O 1
ATOM 1730 N N . LEU B 1 96 ? 18.363 34.153 75.610 1.00 12.81 110 LEU B N 1
ATOM 1731 C CA . LEU B 1 96 ? 19.262 33.461 74.681 1.00 12.79 110 LEU B CA 1
ATOM 1732 C C . LEU B 1 96 ? 19.980 32.291 75.303 1.00 13.58 110 LEU B C 1
ATOM 1733 O O . LEU B 1 96 ? 20.539 32.409 76.413 1.00 15.11 110 LEU B O 1
ATOM 1738 N N . GLN B 1 97 ? 20.024 31.203 74.544 1.00 12.67 111 GLN B N 1
ATOM 1739 C CA . GLN B 1 97 ? 20.700 29.990 74.945 1.00 13.79 111 GLN B CA 1
ATOM 1740 C C . GLN B 1 97 ? 21.837 29.697 73.941 1.00 14.42 111 GLN B C 1
ATOM 1741 O O . GLN B 1 97 ? 21.809 30.141 72.805 1.00 14.54 111 GLN B O 1
ATOM 1747 N N . LEU B 1 98 ? 22.825 28.923 74.361 1.00 16.32 112 LEU B N 1
ATOM 1748 C CA . LEU B 1 98 ? 23.882 28.579 73.429 1.00 17.38 112 LEU B CA 1
ATOM 1749 C C . LEU B 1 98 ? 23.349 27.794 72.222 1.00 17.78 112 LEU B C 1
ATOM 1750 O O . LEU B 1 98 ? 23.900 27.881 71.107 1.00 18.42 112 LEU B O 1
ATOM 1755 N N . SER B 1 99 ? 22.266 27.047 72.422 1.00 17.36 113 SER B N 1
ATOM 1756 C CA . SER B 1 99 ? 21.656 26.328 71.322 1.00 17.19 113 SER B CA 1
ATOM 1757 C C . SER B 1 99 ? 21.043 27.232 70.240 1.00 17.84 113 SER B C 1
ATOM 1758 O O . SER B 1 99 ? 20.703 26.753 69.149 1.00 18.50 113 SER B O 1
ATOM 1761 N N . ASP B 1 100 ? 20.921 28.534 70.533 1.00 14.97 114 ASP B N 1
ATOM 1762 C CA . ASP B 1 100 ? 20.367 29.453 69.563 1.00 14.67 114 ASP B CA 1
ATOM 1763 C C . ASP B 1 100 ? 21.428 29.925 68.550 1.00 14.39 114 ASP B C 1
ATOM 1764 O O . ASP B 1 100 ? 21.094 30.602 67.597 1.00 15.22 114 ASP B O 1
ATOM 1769 N N . ILE B 1 101 ? 22.693 29.587 68.785 1.00 13.87 115 ILE B N 1
ATOM 1770 C CA . ILE B 1 101 ? 23.728 30.032 67.872 1.00 14.61 115 ILE B CA 1
ATOM 1771 C C . ILE B 1 101 ? 23.511 29.447 66.496 1.00 14.44 115 ILE B C 1
ATOM 1772 O O . ILE B 1 101 ? 23.220 28.255 66.335 1.00 15.58 115 ILE B O 1
ATOM 1777 N N . GLY B 1 102 ? 23.676 30.282 65.482 1.00 14.68 116 GLY B N 1
ATOM 1778 C CA . GLY B 1 102 ? 23.503 29.799 64.130 1.00 15.93 116 GLY B CA 1
ATOM 1779 C C . GLY B 1 102 ? 23.183 30.913 63.164 1.00 13.87 116 GLY B C 1
ATOM 1780 O O . GLY B 1 102 ? 23.345 32.085 63.475 1.00 15.56 116 GLY B O 1
ATOM 1781 N N . THR B 1 103 ? 22.776 30.520 61.976 1.00 13.82 117 THR B N 1
ATOM 1782 C CA . THR B 1 103 ? 22.406 31.424 60.925 1.00 14.21 117 THR B CA 1
ATOM 1783 C C . THR B 1 103 ? 20.912 31.484 60.802 1.00 13.78 117 THR B C 1
ATOM 1784 O O . THR B 1 103 ? 20.241 30.444 60.670 1.00 16.67 117 THR B O 1
ATOM 1788 N N . TYR B 1 104 ? 20.391 32.705 60.841 1.00 13.01 118 TYR B N 1
ATOM 1789 C CA . TYR B 1 104 ? 18.972 32.989 60.745 1.00 12.79 118 TYR B CA 1
ATOM 1790 C C . TYR B 1 104 ? 18.705 33.648 59.415 1.00 14.20 118 TYR B C 1
ATOM 1791 O O . TYR B 1 104 ? 19.423 34.569 59.022 1.00 19.91 118 TYR B O 1
ATOM 1800 N N . GLN B 1 105 ? 17.687 33.204 58.704 1.00 12.15 119 GLN B N 1
ATOM 1801 C CA . GLN B 1 105 ? 17.368 33.780 57.415 1.00 12.77 119 GLN B CA 1
ATOM 1802 C C . GLN B 1 105 ? 15.987 34.363 57.419 1.00 12.53 119 GLN B C 1
ATOM 1803 O O . GLN B 1 105 ? 15.013 33.657 57.724 1.00 13.65 119 GLN B O 1
ATOM 1809 N N . CYS B 1 106 ? 15.913 35.658 57.106 1.00 11.87 120 CYS B N 1
ATOM 1810 C CA . CYS B 1 106 ? 14.638 36.322 56.934 1.00 12.38 120 CYS B CA 1
ATOM 1811 C C . CYS B 1 106 ? 14.239 36.203 55.469 1.00 12.68 120 CYS B C 1
ATOM 1812 O O . CYS B 1 106 ? 15.047 36.502 54.584 1.00 14.06 120 CYS B O 1
ATOM 1815 N N . LYS B 1 107 ? 12.996 35.818 55.212 1.00 12.27 121 LYS B N 1
ATOM 1816 C CA . LYS B 1 107 ? 12.476 35.688 53.861 1.00 12.25 121 LYS B CA 1
ATOM 1817 C C . LYS B 1 107 ? 11.214 36.518 53.769 1.00 13.00 121 LYS B C 1
ATOM 1818 O O . LYS B 1 107 ? 10.286 36.351 54.582 1.00 14.48 121 LYS B O 1
ATOM 1824 N N . VAL B 1 108 ? 11.171 37.437 52.803 1.00 12.84 122 VAL B N 1
ATOM 1825 C CA . VAL B 1 108 ? 10.013 38.289 52.631 1.00 12.71 122 VAL B CA 1
ATOM 1826 C C . VAL B 1 108 ? 9.473 38.080 51.233 1.00 13.03 122 VAL B C 1
ATOM 1827 O O . VAL B 1 108 ? 10.241 38.073 50.271 1.00 16.20 122 VAL B O 1
ATOM 1831 N N . LYS B 1 109 ? 8.161 37.906 51.131 1.00 13.12 123 LYS B N 1
ATOM 1832 C CA . LYS B 1 109 ? 7.517 37.734 49.838 1.00 13.39 123 LYS B CA 1
ATOM 1833 C C . LYS B 1 109 ? 6.301 38.618 49.755 1.00 13.29 123 LYS B C 1
ATOM 1834 O O . LYS B 1 109 ? 5.518 38.701 50.700 1.00 14.91 123 LYS B O 1
ATOM 1845 N N . LYS B 1 110 ? 6.143 39.321 48.633 1.00 14.17 124 LYS B N 1
ATOM 1846 C CA . LYS B 1 110 ? 4.910 40.073 48.405 1.00 14.21 124 LYS B CA 1
ATOM 1847 C C . LYS B 1 110 ? 4.770 39.930 46.885 1.00 14.93 124 LYS B C 1
ATOM 1848 O O . LYS B 1 110 ? 5.389 40.656 46.130 1.00 15.30 124 LYS B O 1
ATOM 1854 N N . ALA B 1 111 ? 3.987 38.926 46.481 1.00 15.15 125 ALA B N 1
ATOM 1855 C CA . ALA B 1 111 ? 4.045 38.432 45.120 1.00 14.80 125 ALA B CA 1
ATOM 1856 C C . ALA B 1 111 ? 3.982 39.486 44.059 1.00 14.32 125 ALA B C 1
ATOM 1857 O O . ALA B 1 111 ? 3.113 40.337 44.120 1.00 16.24 125 ALA B O 1
ATOM 1859 N N . PRO B 1 112 ? 4.820 39.410 43.042 1.00 14.86 126 PRO B N 1
ATOM 1860 C CA . PRO B 1 112 ? 5.809 38.360 42.793 1.00 14.40 126 PRO B CA 1
ATOM 1861 C C . PRO B 1 112 ? 7.170 38.549 43.426 1.00 15.00 126 PRO B C 1
ATOM 1862 O O . PRO B 1 112 ? 8.095 37.733 43.239 1.00 16.06 126 PRO B O 1
ATOM 1866 N N . GLY B 1 113 ? 7.325 39.637 44.168 1.00 14.88 127 GLY B N 1
ATOM 1867 C CA . GLY B 1 113 ? 8.616 39.894 44.751 1.00 15.52 127 GLY B CA 1
ATOM 1868 C C . GLY B 1 113 ? 9.004 38.976 45.889 1.00 14.00 127 GLY B C 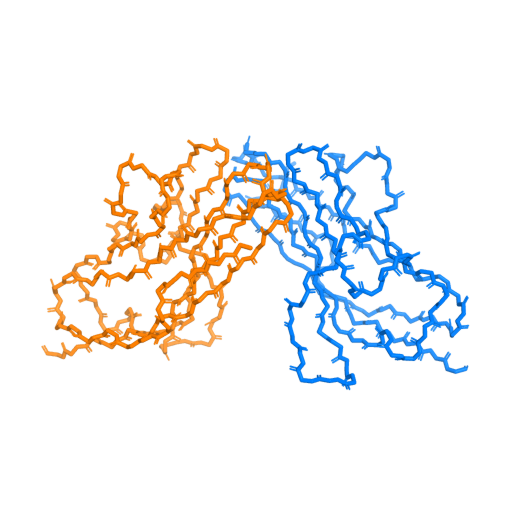1
ATOM 1869 O O . GLY B 1 113 ? 8.176 38.570 46.692 1.00 14.91 127 GLY B O 1
ATOM 1870 N N . VAL B 1 114 ? 10.289 38.723 45.948 1.00 14.36 128 VAL B N 1
ATOM 1871 C CA . VAL B 1 114 ? 10.889 37.904 46.986 1.00 14.87 128 VAL B CA 1
ATOM 1872 C C . VAL B 1 114 ? 12.276 38.401 47.337 1.00 16.47 128 VAL B C 1
ATOM 1873 O O . VAL B 1 114 ? 13.024 38.873 46.456 1.00 18.81 128 VAL B O 1
ATOM 1877 N N . ALA B 1 115 ? 12.634 38.335 48.620 1.00 15.39 129 ALA B N 1
ATOM 1878 C CA . ALA B 1 115 ? 13.969 38.713 49.054 1.00 15.80 129 ALA B CA 1
ATOM 1879 C C . ALA B 1 115 ? 14.324 37.907 50.293 1.00 15.33 129 ALA B C 1
ATOM 1880 O O . ALA B 1 115 ? 13.444 37.451 51.045 1.00 16.00 129 ALA B O 1
ATOM 1882 N N . ASN B 1 116 ? 15.612 37.739 50.523 1.00 15.66 130 ASN B N 1
ATOM 1883 C CA . ASN B 1 116 ? 16.084 37.048 51.697 1.00 15.02 130 ASN B CA 1
ATOM 1884 C C . ASN B 1 116 ? 17.370 37.663 52.217 1.00 16.08 130 ASN B C 1
ATOM 1885 O O . ASN B 1 116 ? 18.122 38.323 51.461 1.00 19.17 130 ASN B O 1
ATOM 1890 N N . LYS B 1 117 ? 17.636 37.492 53.502 1.00 15.06 131 LYS B N 1
ATOM 1891 C CA . LYS B 1 117 ? 18.851 38.023 54.117 1.00 14.32 131 LYS B CA 1
ATOM 1892 C C . LYS B 1 117 ? 19.193 37.164 55.302 1.00 15.07 131 LYS B C 1
ATOM 1893 O O . LYS B 1 117 ? 18.301 36.742 56.049 1.00 15.66 131 LYS B O 1
ATOM 1899 N N . LYS B 1 118 ? 20.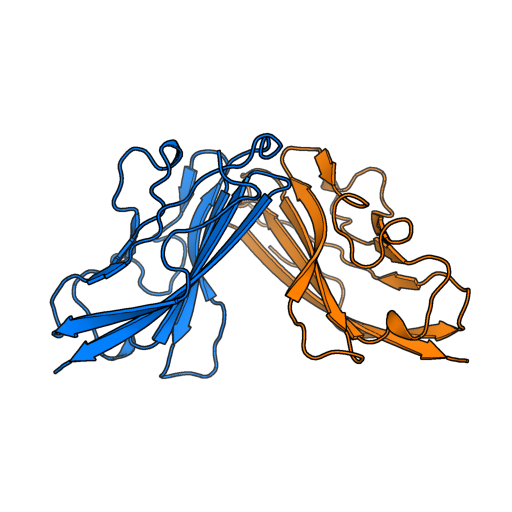476 36.952 55.529 1.00 14.84 132 LYS B N 1
ATOM 1900 C CA . LYS B 1 118 ? 20.940 36.194 56.652 1.00 15.08 132 LYS B CA 1
ATOM 1901 C C . LYS B 1 118 ? 21.522 37.049 57.771 1.00 15.70 132 LYS B C 1
ATOM 1902 O O . LYS B 1 118 ? 22.183 38.067 57.505 1.00 17.18 132 LYS B O 1
ATOM 1908 N N . ILE B 1 119 ? 21.268 36.641 59.011 1.00 15.04 133 ILE B N 1
ATOM 1909 C CA . ILE B 1 119 ? 21.840 37.266 60.195 1.00 15.60 133 ILE B CA 1
ATOM 1910 C C . ILE B 1 119 ? 22.507 36.142 60.964 1.00 14.13 133 ILE B C 1
ATOM 1911 O O . ILE B 1 119 ? 21.883 35.077 61.176 1.00 16.89 133 ILE B O 1
ATOM 1916 N N . HIS B 1 120 ? 23.726 36.342 61.390 1.00 14.06 134 HIS B N 1
ATOM 1917 C CA . HIS B 1 120 ? 24.457 35.361 62.174 1.00 14.70 134 HIS B CA 1
ATOM 1918 C C . HIS B 1 120 ? 24.341 35.719 63.635 1.00 15.10 134 HIS B C 1
ATOM 1919 O O . HIS B 1 120 ? 24.508 36.876 63.994 1.00 19.68 134 HIS B O 1
ATOM 1926 N N . LEU B 1 121 ? 24.055 34.741 64.480 1.00 14.32 135 LEU B N 1
ATOM 1927 C CA . LEU B 1 121 ? 23.916 34.975 65.906 1.00 13.94 135 LEU B CA 1
ATOM 1928 C C . LEU B 1 121 ? 24.906 34.155 66.692 1.00 14.36 135 LEU B C 1
ATOM 1929 O O . LEU B 1 121 ? 24.974 32.933 66.512 1.00 15.24 135 LEU B O 1
ATOM 1934 N N . VAL B 1 122 ? 25.656 34.829 67.572 1.00 14.49 136 VAL B N 1
ATOM 1935 C CA . VAL B 1 122 ? 26.554 34.177 68.510 1.00 15.88 136 VAL B CA 1
ATOM 1936 C C . VAL B 1 122 ? 26.121 34.570 69.926 1.00 14.43 136 VAL B C 1
ATOM 1937 O O . VAL B 1 122 ? 25.731 35.722 70.173 1.00 15.99 136 VAL B O 1
ATOM 1941 N N . VAL B 1 123 ? 26.110 33.600 70.829 1.00 15.19 137 VAL B N 1
ATOM 1942 C CA . VAL B 1 123 ? 25.696 33.801 72.209 1.00 14.18 137 VAL B CA 1
ATOM 1943 C C . VAL B 1 123 ? 26.900 33.473 73.083 1.00 16.61 137 VAL B C 1
ATOM 1944 O O . VAL B 1 123 ? 27.510 32.408 72.912 1.00 18.96 137 VAL B O 1
ATOM 1948 N N . LEU B 1 124 ? 27.262 34.399 73.982 1.00 16.47 138 LEU B N 1
ATOM 1949 C CA . LEU B 1 124 ? 28.431 34.243 74.838 1.00 17.93 138 LEU B CA 1
ATOM 1950 C C . LEU B 1 124 ? 28.072 33.767 76.217 1.00 20.23 138 LEU B C 1
ATOM 1951 O O . LEU B 1 124 ? 27.058 34.143 76.739 1.00 23.80 138 LEU B O 1
ATOM 1956 N N . VAL B 1 125 ? 28.942 32.972 76.834 1.00 21.98 139 VAL B N 1
ATOM 1957 C CA . VAL B 1 125 ? 28.688 32.515 78.199 1.00 29.21 139 VAL B CA 1
ATOM 1958 C C . VAL B 1 125 ? 28.798 33.679 79.165 1.00 37.80 139 VAL B C 1
ATOM 1959 O O . VAL B 1 125 ? 27.896 33.867 79.988 1.00 47.44 139 VAL B O 1
#

B-factor: mean 23.43, std 12.61, range [11.54, 81.65]

Secondary structure (DSSP, 8-state):
--SS-EESSSEEEEEEETTS-EEE--BEE--TT--S-EEEEEEEEETTSS--SEEEEEEETTEEE-TTSSTTTTTEEE--S-GGGTB--EEE-S--GGG-EEEEEEEEETTEEEEEEEEEEEE-/-EE-SPPEEEEEETTS-EEE--BEE--TT--S-EEEEEEEEETTSS--SEEEEEEETTEEE-TTSSTTTTTEEE--S-GGGTB--EEE-S--GGG-EEEEEEEEETTEEEEEEEEEEEE-

GO terms:
  GO:0005737 cytoplasm (C, IDA)
  GO:0005923 bicellular tight junction (C, IDA)
  GO:0007157 heterophilic cell-cell adhesion (P, IDA)
  GO:0005576 extracellular region (C, EXP)
  GO:0005886 plasma membrane (C, EXP)
  GO:0016323 basolateral plasma membrane (C, EXP)
  GO:0050839 cell adhesion molecule binding (F, IPI)
  GO:0005178 integrin binding (F, IPI)
  GO:0005886 plasma membrane (C, TAS)
  GO:0005515 protein binding (F, IPI)
  GO:0005912 adherens junction (C, IDA)
  GO:0086082 cell adhesive protein binding involved in AV node cell-bundle of His cell communication (F, IC)
  GO:0005886 plasma membrane (C, IDA)
  GO:0030054 cell junction (C, IDA)
  GO:0045121 membrane raft (C, IDA)
  GO:0005911 cell-cell junction (C, IDA)
  GO:0016323 basolateral plasma membrane (C, IDA)
  GO:0016327 apicolateral plasma membrane (C, IDA)
  GO:0032991 protein-containing complex (C, IDA)
  GO:0030036 actin cytoskeleton organization (P, IDA)

CATH classification: 2.60.40.10

Sequence (244 aa):
FARSLSITTPEEMIEKAKGETAYLPCKFTLSPEDQGPLDIEWLISPADNQKVDQVIILYSGDKIYDDYYPDLKGRVHFTSNDLKSGDASINVTNLQLSDIGTYQCKVKKAPGVANKKIHLVVLVLSITTPEEMIEKAKGETAYLPCKFTLSPEDQGPLDIEWLISPADNQKVDQVIILYSGDKIYDDYYPDLKGRVHFTSNDLKSGDASINVTNLQLSDIGTYQCKVKKAPGVANKKIHLVVLV

Organism: Homo sapiens (NCBI:txid9606)

Solvent-accessible surface area: 11796 Å² total; per-residue (Å²): 191,27,243,64,10,45,11,84,71,76,105,50,100,34,79,76,37,124,42,77,61,0,98,0,26,0,85,16,64,48,2,80,63,7,145,11,52,13,6,0,20,0,7,5,26,16,76,94,69,183,114,95,78,57,20,0,0,0,11,1,36,102,128,83,40,34,72,106,11,99,40,19,140,47,51,1,65,22,54,27,157,73,12,133,83,9,28,0,0,0,37,0,48,83,0,59,83,62,2,53,10,34,0,32,0,43,2,22,41,0,6,8,52,14,78,4,90,0,65,1,41,4,88,152,41,58,13,84,13,84,99,59,121,32,102,82,34,113,41,84,59,0,89,0,20,0,88,10,75,80,35,127,71,7,147,11,50,14,7,0,21,0,11,1,29,13,75,94,58,173,118,92,81,59,23,0,0,0,12,4,36,102,130,82,38,33,74,103,13,96,37,20,139,45,48,0,67,22,53,27,156,69,12,131,81,9,29,0,0,0,44,0,52,84,0,54,81,58,1,44,11,36,0,26,0,51,2,22,40,0,4,6,57,19,80,50,89,0,50,2,41,6,84,158

Foldseek 3Di:
DDQFKDWPPQEEEWEEAAQAKTKFWTFIDHDVVLAAWKKKWKAWDWPPDRDGGQTQWIQDPNDIDHLVGPVLRPFKDQDDPCVVVGTRMIMGGRDDQRRFGKMKMWIGRPPGIDMGIYGYGYHD/DDFPDAAEEDEEAAQAKDKAWTFDDDDPVLAAWKKKWKFWCWPPDRDGGFTQWIQGPNDIDHLVGPVLRPFKDFDDPCVVVGTRMIMGGRDDQRRFGKMKMWIGRPPDIDMHIYGYGYHD

InterPro domains:
  IPR003598 Immunoglobulin subtype 2 [SM00408] (32-127)
  IPR003598 Immunoglobulin subtype 2 [SM00408] (153-219)
  IPR003599 Immunoglobulin domain subtype [SM00409] (26-138)
  IPR003599 Immunoglobulin domain subtype [SM00409] (147-230)
  IPR007110 Immunoglobulin-like domain [PS50835] (18-134)
  IPR007110 Immunoglobulin-like domain [PS50835] (141-228)
  IPR013106 Immunoglobulin V-set domain [PF07686] (24-138)
  IPR013106 Immunoglobulin V-set domain [SM00406] (36-122)
  IPR013783 Immunoglobulin-like fold [G3DSA:2.60.40.10] (15-140)
  IPR013783 Immunoglobulin-like fold [G3DSA:2.60.40.10] (141-235)
  IPR036179 Immunoglobulin-like domain superfamily [SSF48726] (21-137)
  IPR036179 Immunoglobulin-like domain superfamily [SSF48726] (154-230)
  IPR052307 Epithelial Junction Adhesion Regulator [PTHR44468] (2-365)

Radius of gyration: 18.59 Å; Cα contacts (8 Å, |Δi|>4): 662; chains: 2; bounding box: 36×38×56 Å

Nearest PDB structures (foldseek):
  3j6m-assembly1_B  TM=9.781E-01  e=1.951E-22  Homo sapiens
  1jew-assembly1_R  TM=9.781E-01  e=4.406E-22  Homo sapiens
  2w9l-assembly2_O  TM=9.791E-01  e=7.440E-22  Homo sapiens
  3j6n-assembly1_K  TM=9.679E-01  e=3.895E-20  Homo sapiens
  3mj7-assembly1_B  TM=9.157E-01  e=1.075E-18  Mus musculus